Protein AF-A0A8J5KNL5-F1 (afdb_monomer)

Foldseek 3Di:
DDPPPPPPVVVVPDPVVVCVVVVVVVVVVVVVVVDDPDDDDDDDPPPDDPDPPDDDDPDDDPDDPVVVVVVVVCVVVVVDDDPQDPVNVVVVVVVVVVVVVVVVVCVVVVNPDDDDPDDPDDDDDDFDAPVVPDDDDPPDDDRDTPDDPCRVDVDPPPPDDPVRDDPVNVVVVVVVVVVVVVVVVVVVD

Radius of gyration: 32.49 Å; Cα contacts (8 Å, |Δi|>4): 45; chains: 1; bounding box: 64×85×73 Å

Organism: Zingiber officinale (NCBI:txid94328)

Secondary structure (DSSP, 8-state):
-------GGGGGG-HHHHHHHHHHHHHHHHHHTT-----PPPPP---SPP----PPP-SPPSS-HHHHHHHHHHHHTT-SPP---HHHHHHHHHHHHHHHHHHHHHHHTTT-SPPPP-----------BGGGGS---TT-----BSS-HHHH---------TTT--HHHHHHHHHHHHHHHHHHHHHT-

Structure (mmCIF, N/CA/C/O backbone):
data_AF-A0A8J5KNL5-F1
#
_entry.id   AF-A0A8J5KNL5-F1
#
loop_
_atom_site.group_PDB
_atom_site.id
_atom_site.type_symbol
_atom_site.label_atom_id
_atom_site.label_alt_id
_atom_site.label_comp_id
_atom_site.label_asym_id
_atom_site.label_entity_id
_atom_site.label_seq_id
_atom_site.pdbx_PDB_ins_code
_atom_site.Cartn_x
_atom_site.Cartn_y
_atom_site.Cartn_z
_atom_site.occupancy
_atom_site.B_iso_or_equiv
_atom_site.auth_seq_id
_atom_site.auth_comp_id
_atom_site.auth_asym_id
_atom_site.auth_atom_id
_atom_site.pdbx_PDB_model_num
ATOM 1 N N . MET A 1 1 ? 32.375 -50.393 40.643 1.00 39.22 1 MET A N 1
ATOM 2 C CA . MET A 1 1 ? 31.367 -49.397 40.216 1.00 39.22 1 MET A CA 1
ATOM 3 C C . MET A 1 1 ? 31.350 -48.283 41.248 1.00 39.22 1 MET A C 1
ATOM 5 O O . MET A 1 1 ? 30.610 -48.373 42.219 1.00 39.22 1 MET A O 1
ATOM 9 N N . ALA A 1 2 ? 32.231 -47.294 41.095 1.00 40.91 2 ALA A N 1
ATOM 10 C CA . ALA A 1 2 ? 32.168 -46.082 41.902 1.00 40.91 2 ALA A CA 1
ATOM 11 C C . ALA A 1 2 ? 30.964 -45.277 41.402 1.00 40.91 2 ALA A C 1
ATOM 13 O O . ALA A 1 2 ? 30.896 -44.920 40.229 1.00 40.91 2 ALA A O 1
ATOM 14 N N . LYS A 1 3 ? 29.951 -45.124 42.255 1.00 48.94 3 LYS A N 1
ATOM 15 C CA . LYS A 1 3 ? 28.846 -44.203 42.008 1.00 48.94 3 LYS A CA 1
ATOM 16 C C . LYS A 1 3 ? 29.321 -42.855 42.522 1.00 48.94 3 LYS A C 1
ATOM 18 O O . LYS A 1 3 ? 29.270 -42.622 43.727 1.00 48.94 3 LYS A O 1
ATOM 23 N N . ASP A 1 4 ? 29.815 -42.019 41.619 1.00 49.28 4 ASP A N 1
ATOM 24 C CA . ASP A 1 4 ? 30.118 -40.622 41.909 1.00 49.28 4 ASP A CA 1
ATOM 25 C C . ASP A 1 4 ? 28.796 -39.913 42.224 1.00 49.28 4 ASP A C 1
ATOM 27 O O . ASP A 1 4 ? 28.046 -39.485 41.347 1.00 49.28 4 ASP A O 1
ATOM 31 N N . GLY A 1 5 ? 28.455 -39.894 43.511 1.00 55.22 5 GLY A N 1
ATOM 32 C CA . GLY A 1 5 ? 27.330 -39.149 44.046 1.00 55.22 5 GLY A CA 1
ATOM 33 C C . GLY A 1 5 ? 27.654 -37.667 43.971 1.00 55.22 5 GLY A C 1
ATOM 34 O O . GLY A 1 5 ? 28.300 -37.125 44.864 1.00 55.22 5 GLY A O 1
ATOM 35 N N . PHE A 1 6 ? 27.224 -37.020 42.891 1.00 54.91 6 PHE A N 1
ATOM 36 C CA . PHE A 1 6 ? 27.253 -35.569 42.763 1.00 54.91 6 PHE A CA 1
ATOM 37 C C . PHE A 1 6 ? 26.404 -34.979 43.903 1.00 54.91 6 PHE A C 1
ATOM 39 O O . PHE A 1 6 ? 25.183 -35.138 43.932 1.00 54.91 6 PHE A O 1
ATOM 46 N N . ASN A 1 7 ? 27.060 -34.377 44.898 1.00 56.47 7 ASN A N 1
ATOM 47 C CA . ASN A 1 7 ? 26.415 -33.805 46.078 1.00 56.47 7 ASN A CA 1
ATOM 48 C C . ASN A 1 7 ? 25.597 -32.572 45.672 1.00 56.47 7 ASN A C 1
ATOM 50 O O . ASN A 1 7 ? 26.114 -31.460 45.599 1.00 56.47 7 ASN A O 1
ATOM 54 N N . VAL A 1 8 ? 24.300 -32.774 45.442 1.00 57.09 8 VAL A N 1
ATOM 55 C CA . VAL A 1 8 ? 23.327 -31.715 45.115 1.00 57.09 8 VAL A CA 1
ATOM 56 C C . VAL A 1 8 ? 23.274 -30.625 46.204 1.00 57.09 8 VAL A C 1
ATOM 58 O O . VAL A 1 8 ? 23.027 -29.467 45.899 1.00 57.09 8 VAL A O 1
ATOM 61 N N . TRP A 1 9 ? 23.617 -30.957 47.454 1.00 53.22 9 TRP A N 1
ATOM 62 C CA . TRP A 1 9 ? 23.645 -30.029 48.596 1.00 53.22 9 TRP A CA 1
ATOM 63 C C . TRP A 1 9 ? 24.778 -28.992 48.581 1.00 53.22 9 TRP A C 1
ATOM 65 O O . TRP A 1 9 ? 24.760 -28.076 49.400 1.00 53.22 9 TRP A O 1
ATOM 75 N N . LEU A 1 10 ? 25.770 -29.121 47.693 1.00 56.25 10 LEU A N 1
ATOM 76 C CA . LEU A 1 10 ? 26.872 -28.154 47.616 1.00 56.25 10 LEU A CA 1
ATOM 77 C C . LEU A 1 10 ? 26.529 -26.937 46.739 1.00 56.25 10 LEU A C 1
ATOM 79 O O . LEU A 1 10 ? 27.105 -25.874 46.933 1.00 56.25 10 LEU A O 1
ATOM 83 N N . ILE A 1 11 ? 25.559 -27.079 45.830 1.00 58.28 11 ILE A N 1
ATOM 84 C CA . ILE A 1 11 ? 25.169 -26.047 44.853 1.00 58.28 11 ILE A CA 1
ATOM 85 C C . ILE A 1 11 ? 24.379 -24.914 45.534 1.00 58.28 11 ILE A C 1
ATOM 87 O O . ILE A 1 11 ? 24.557 -23.738 45.223 1.00 58.28 11 ILE A O 1
ATOM 91 N N . ASP A 1 12 ? 23.551 -25.249 46.529 1.00 57.75 12 ASP A N 1
ATOM 92 C CA . ASP A 1 12 ? 22.696 -24.279 47.226 1.00 57.75 12 ASP A CA 1
ATOM 93 C C . ASP A 1 12 ? 23.452 -23.380 48.217 1.00 57.75 12 ASP A C 1
ATOM 95 O O . ASP A 1 12 ? 22.865 -22.440 48.737 1.00 57.75 12 ASP A O 1
ATOM 99 N N . SER A 1 13 ? 24.738 -23.634 48.492 1.00 64.81 13 SER A N 1
ATOM 100 C CA . SER A 1 13 ? 25.580 -22.792 49.365 1.00 64.81 13 SER A CA 1
ATOM 101 C C . SER A 1 13 ? 26.536 -21.880 48.590 1.00 64.81 13 SER A C 1
ATOM 103 O O . SER A 1 13 ? 27.270 -21.098 49.201 1.00 64.81 13 SER A O 1
ATOM 105 N N . ASP A 1 14 ? 26.514 -21.928 47.254 1.00 71.00 14 ASP A N 1
ATOM 106 C CA . ASP A 1 14 ? 27.399 -21.117 46.431 1.00 71.00 14 ASP A CA 1
ATOM 107 C C . ASP A 1 14 ? 27.032 -19.622 46.545 1.00 71.00 14 ASP A C 1
ATOM 109 O O . ASP A 1 14 ? 25.870 -19.227 46.356 1.00 71.00 14 ASP A O 1
ATOM 113 N N . PRO A 1 15 ? 28.006 -18.735 46.824 1.00 73.81 15 PRO A N 1
ATOM 114 C CA . PRO A 1 15 ? 27.756 -17.299 46.977 1.00 73.81 15 PRO A CA 1
ATOM 115 C C . PRO A 1 15 ? 27.252 -16.659 45.674 1.00 73.81 15 PRO A C 1
ATOM 117 O O . PRO A 1 15 ? 26.546 -15.648 45.703 1.00 73.81 15 PRO A O 1
ATOM 120 N N . VAL A 1 16 ? 27.568 -17.276 44.531 1.00 76.25 16 VAL A N 1
ATOM 121 C CA . VAL A 1 16 ? 27.089 -16.875 43.206 1.00 76.25 16 VAL A CA 1
ATOM 122 C C . VAL A 1 16 ? 25.571 -17.036 43.117 1.00 76.25 16 VAL A C 1
ATOM 124 O O . VAL A 1 16 ? 24.891 -16.077 42.755 1.00 76.25 16 VAL A O 1
ATOM 127 N N . PHE A 1 17 ? 25.014 -18.178 43.532 1.00 71.94 17 PHE A N 1
ATOM 128 C CA . PHE A 1 17 ? 23.576 -18.452 43.439 1.00 71.94 17 PHE A CA 1
ATOM 129 C C . PHE A 1 17 ? 22.736 -17.483 44.289 1.00 71.94 17 PHE A C 1
ATOM 131 O O . PHE A 1 17 ? 21.729 -16.949 43.829 1.00 71.94 17 PHE A O 1
ATOM 138 N N . HIS A 1 18 ? 23.219 -17.128 45.482 1.00 77.06 18 HIS A N 1
ATOM 139 C CA . HIS A 1 18 ? 22.581 -16.150 46.376 1.00 77.06 18 HIS A CA 1
ATOM 140 C C . HIS A 1 18 ? 22.628 -14.697 45.875 1.00 77.06 18 HIS A C 1
ATOM 142 O O . HIS A 1 18 ? 21.890 -13.836 46.369 1.00 77.06 18 HIS A O 1
ATOM 148 N N . SER A 1 19 ? 23.509 -14.394 44.918 1.00 79.75 19 SER A N 1
ATOM 149 C CA . SER A 1 19 ? 23.633 -13.064 44.311 1.00 79.75 19 SER A CA 1
ATOM 150 C C . SER A 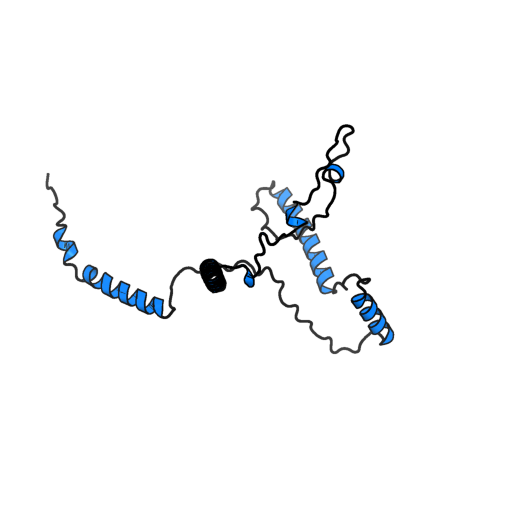1 19 ? 22.690 -12.859 43.120 1.00 79.75 19 SER A C 1
ATOM 152 O O . SER A 1 19 ? 22.278 -11.727 42.863 1.00 79.75 19 SER A O 1
ATOM 154 N N . ILE A 1 20 ? 22.254 -13.938 42.459 1.00 82.81 20 ILE A N 1
ATOM 155 C CA . ILE A 1 20 ? 21.348 -13.900 41.298 1.00 82.81 20 ILE A CA 1
ATOM 156 C C . ILE A 1 20 ? 20.023 -13.175 41.611 1.00 82.81 20 ILE A C 1
ATOM 158 O O . ILE A 1 20 ? 19.629 -12.303 40.831 1.00 82.81 20 ILE A O 1
ATOM 162 N N . PRO A 1 21 ? 19.341 -13.408 42.755 1.00 84.44 21 PRO A N 1
ATOM 163 C CA . PRO A 1 21 ? 18.125 -12.672 43.100 1.00 84.44 21 PRO A CA 1
ATOM 164 C C . PRO A 1 21 ? 18.378 -11.170 43.258 1.00 84.44 21 PRO A C 1
ATOM 166 O O . PRO A 1 21 ? 17.541 -10.363 42.867 1.00 84.44 21 PRO A O 1
ATOM 169 N N . LYS A 1 22 ? 19.545 -10.778 43.787 1.00 83.38 22 LYS A N 1
ATOM 170 C CA . LYS A 1 22 ? 19.923 -9.368 43.969 1.00 83.38 22 LYS A CA 1
ATOM 171 C C . LYS A 1 22 ? 20.202 -8.695 42.625 1.00 83.38 22 LYS A C 1
ATOM 173 O O . LYS A 1 22 ? 19.704 -7.600 42.388 1.00 83.38 22 LYS A O 1
ATOM 178 N N . LEU A 1 23 ? 20.924 -9.378 41.735 1.00 82.12 23 LEU A N 1
ATOM 179 C CA . LEU A 1 23 ? 21.210 -8.913 40.376 1.00 82.12 23 LEU A CA 1
ATOM 180 C C . LEU A 1 23 ? 19.940 -8.823 39.523 1.00 82.12 23 LEU A C 1
ATOM 182 O O . LEU A 1 23 ? 19.736 -7.819 38.854 1.00 82.12 23 LEU A O 1
ATOM 186 N N . SER A 1 24 ? 19.037 -9.805 39.606 1.00 80.50 24 SER A N 1
ATOM 187 C CA . SER A 1 24 ? 17.745 -9.748 38.905 1.00 80.50 24 SER A CA 1
ATOM 188 C C . SER A 1 24 ? 16.868 -8.596 39.403 1.00 80.50 24 SER A C 1
ATOM 190 O O . SER A 1 24 ? 16.246 -7.902 38.605 1.00 80.50 24 SER A O 1
ATOM 192 N N . LYS A 1 25 ? 16.863 -8.325 40.715 1.00 83.69 25 LYS A N 1
ATOM 193 C CA . LYS A 1 25 ? 16.137 -7.191 41.299 1.00 83.69 25 LYS A CA 1
ATOM 194 C C . LYS A 1 25 ? 16.719 -5.854 40.838 1.00 83.69 25 LYS A C 1
ATOM 196 O O . LYS A 1 25 ? 15.949 -4.962 40.501 1.00 83.69 25 LYS A O 1
ATOM 201 N N . ALA A 1 26 ? 18.050 -5.752 40.790 1.00 79.44 26 ALA A N 1
ATOM 202 C CA . ALA A 1 26 ? 18.766 -4.585 40.279 1.00 79.44 26 ALA A CA 1
ATOM 203 C C . ALA A 1 26 ? 18.503 -4.366 38.779 1.00 79.44 26 ALA A C 1
ATOM 205 O O . ALA A 1 26 ? 18.237 -3.246 38.352 1.00 79.44 26 ALA A O 1
ATOM 206 N N . HIS A 1 27 ? 18.492 -5.442 37.990 1.00 75.38 27 HIS A N 1
ATOM 207 C CA . HIS A 1 27 ? 18.127 -5.395 36.578 1.00 75.38 27 HIS A CA 1
ATOM 208 C C . HIS A 1 27 ? 16.687 -4.905 36.399 1.00 75.38 27 HIS A C 1
ATOM 210 O O . HIS A 1 27 ? 16.461 -3.960 35.662 1.00 75.38 27 HIS A O 1
ATOM 216 N N . ILE A 1 28 ? 15.715 -5.455 37.139 1.00 77.81 28 ILE A N 1
ATOM 217 C CA . ILE A 1 28 ? 14.310 -5.014 37.083 1.00 77.81 28 ILE A CA 1
ATOM 218 C C . ILE A 1 28 ? 14.156 -3.539 37.494 1.00 77.81 28 ILE A C 1
ATOM 220 O O . ILE A 1 28 ? 13.327 -2.839 36.913 1.00 77.81 28 ILE A O 1
ATOM 224 N N . SER A 1 29 ? 14.935 -3.039 38.462 1.00 75.69 29 SER A N 1
ATOM 225 C CA . SER A 1 29 ? 14.916 -1.609 38.804 1.00 75.69 29 SER A CA 1
ATOM 226 C C . SER A 1 29 ? 15.489 -0.731 37.691 1.00 75.69 29 SER A C 1
ATOM 228 O O . SER A 1 29 ? 14.852 0.254 37.335 1.00 75.69 29 SER A O 1
ATOM 230 N N . ILE A 1 30 ? 16.605 -1.122 37.071 1.00 71.12 30 ILE A N 1
ATOM 231 C CA . ILE A 1 30 ? 17.196 -0.401 35.929 1.00 71.12 30 ILE A CA 1
ATOM 232 C C . ILE A 1 30 ? 16.247 -0.438 34.719 1.00 71.12 30 ILE A C 1
ATOM 234 O O . ILE A 1 30 ? 16.019 0.568 34.051 1.00 71.12 30 ILE A O 1
ATOM 238 N N . SER A 1 31 ? 15.591 -1.575 34.491 1.00 64.12 31 SER A N 1
ATOM 239 C CA . SER A 1 31 ? 14.527 -1.717 33.500 1.00 64.12 31 SER A CA 1
ATOM 240 C C . SER A 1 31 ? 13.335 -0.798 33.802 1.00 64.12 31 SER A C 1
ATOM 242 O O . SER A 1 31 ? 12.780 -0.189 32.895 1.00 64.12 31 SER A O 1
ATOM 244 N N . SER A 1 32 ? 12.948 -0.615 35.071 1.00 69.62 32 SER A N 1
ATOM 245 C CA . SER A 1 32 ? 11.870 0.323 35.433 1.00 69.62 32 SER A CA 1
ATOM 246 C C . SER A 1 32 ? 12.207 1.791 35.136 1.00 69.62 32 SER A C 1
ATOM 248 O O . SER A 1 32 ? 11.296 2.598 34.952 1.00 69.62 32 SER A O 1
ATOM 250 N N . GLU A 1 33 ? 13.498 2.111 35.019 1.00 76.56 33 GLU A N 1
ATOM 251 C CA . GLU A 1 33 ? 14.025 3.417 34.608 1.00 76.56 33 GLU A CA 1
ATOM 252 C C . GLU A 1 33 ? 14.087 3.579 33.073 1.00 76.56 33 GLU A C 1
ATOM 254 O O . GLU A 1 33 ? 14.477 4.633 32.580 1.00 76.56 33 GLU A O 1
ATOM 259 N N . GLY A 1 34 ? 13.632 2.578 32.304 1.00 71.62 34 GLY A N 1
ATOM 260 C CA . GLY A 1 34 ? 13.522 2.632 30.841 1.00 71.62 34 GLY A CA 1
ATOM 261 C C . GLY A 1 34 ? 14.736 2.090 30.083 1.00 71.62 34 GLY A C 1
ATOM 262 O O . GLY A 1 34 ? 14.757 2.153 28.858 1.00 71.62 34 GLY A O 1
ATOM 263 N N . HIS A 1 35 ? 15.725 1.530 30.781 1.00 73.31 35 HIS A N 1
ATOM 264 C CA . HIS A 1 35 ? 16.901 0.906 30.176 1.00 73.31 35 HIS A CA 1
ATOM 265 C C . HIS A 1 35 ? 16.661 -0.597 29.976 1.00 73.31 35 HIS A C 1
ATOM 267 O O . HIS A 1 35 ? 17.095 -1.426 30.778 1.00 73.31 35 HIS A O 1
ATOM 273 N N . PHE A 1 36 ? 15.914 -0.941 28.926 1.00 72.62 36 PHE A N 1
ATOM 274 C CA . PHE A 1 36 ? 15.713 -2.324 28.491 1.00 72.62 36 PHE A CA 1
ATOM 275 C C . PHE A 1 36 ? 16.712 -2.669 27.385 1.00 72.62 36 PHE A C 1
ATOM 277 O O . PHE A 1 36 ? 16.845 -1.915 26.426 1.00 72.62 36 PHE A O 1
ATOM 284 N N . ASP A 1 37 ? 17.379 -3.816 27.509 1.00 78.75 37 ASP A N 1
ATOM 285 C CA . ASP A 1 37 ? 18.225 -4.410 26.459 1.00 78.75 37 ASP A CA 1
ATOM 286 C C . ASP A 1 37 ? 17.429 -5.468 25.665 1.00 78.75 37 ASP A C 1
ATOM 288 O O . ASP A 1 37 ? 17.919 -6.540 25.314 1.00 78.75 37 ASP A O 1
ATOM 292 N N . ASP A 1 38 ? 16.132 -5.204 25.467 1.00 80.75 38 ASP A N 1
ATOM 293 C CA . ASP A 1 38 ? 15.246 -6.064 24.688 1.00 80.75 38 ASP A CA 1
ATOM 294 C C . ASP A 1 38 ? 15.381 -5.719 23.201 1.00 80.75 38 ASP A C 1
ATOM 296 O O . ASP A 1 38 ? 15.422 -4.550 22.815 1.00 80.75 38 ASP A O 1
ATOM 300 N N . VAL A 1 39 ? 15.397 -6.738 22.337 1.00 80.31 39 VAL A N 1
ATOM 301 C CA . VAL A 1 39 ? 15.410 -6.525 20.884 1.00 80.31 39 VAL A CA 1
ATOM 302 C C . VAL A 1 39 ? 14.094 -5.871 20.463 1.00 80.31 39 VAL A C 1
ATOM 304 O O . VAL A 1 39 ? 13.039 -6.514 20.435 1.00 80.31 39 VAL A O 1
ATOM 307 N N . GLU A 1 40 ? 14.154 -4.586 20.118 1.00 77.94 40 GLU A N 1
ATOM 308 C CA . GLU A 1 40 ? 13.010 -3.857 19.584 1.00 77.94 40 GLU A CA 1
ATOM 309 C C . GLU A 1 40 ? 12.563 -4.457 18.247 1.00 77.94 40 GLU A C 1
ATOM 311 O O . GLU A 1 40 ? 13.363 -4.878 17.404 1.00 77.94 40 GLU A O 1
ATOM 316 N N . ARG A 1 41 ? 11.246 -4.494 18.028 1.00 79.81 41 ARG A N 1
ATOM 317 C CA . ARG A 1 41 ? 10.712 -4.901 16.728 1.00 79.81 41 ARG A CA 1
ATOM 318 C C . ARG A 1 41 ? 11.136 -3.866 15.700 1.00 79.81 41 ARG A C 1
ATOM 320 O O . ARG A 1 41 ? 10.835 -2.687 15.872 1.00 79.81 41 ARG A O 1
ATOM 327 N N . ALA A 1 42 ? 11.765 -4.326 14.619 1.00 77.88 42 ALA A N 1
ATOM 328 C CA . ALA A 1 42 ? 12.097 -3.459 13.502 1.00 77.88 42 ALA A CA 1
ATOM 329 C C . ALA A 1 42 ? 10.843 -2.667 13.088 1.00 77.88 42 ALA A C 1
ATOM 331 O O . ALA A 1 42 ? 9.773 -3.273 12.924 1.00 77.88 42 ALA A O 1
ATOM 332 N N . PRO A 1 43 ? 10.942 -1.332 12.963 1.00 69.50 43 PRO A N 1
ATOM 333 C CA . PRO A 1 43 ? 9.804 -0.522 12.582 1.00 69.50 43 PRO A CA 1
ATOM 334 C C . PRO A 1 43 ? 9.277 -1.022 11.241 1.00 69.50 43 PRO A C 1
ATOM 336 O O . PRO A 1 43 ? 10.040 -1.274 10.305 1.00 69.50 43 PRO A O 1
ATOM 339 N N . ILE A 1 44 ? 7.956 -1.173 11.155 1.00 68.38 44 ILE A N 1
ATOM 340 C CA . ILE A 1 44 ? 7.292 -1.399 9.874 1.00 68.38 44 ILE A CA 1
ATOM 341 C C . ILE A 1 44 ? 7.690 -0.216 8.992 1.00 68.38 44 ILE A C 1
ATOM 343 O O . ILE A 1 44 ? 7.591 0.932 9.440 1.00 68.38 44 ILE A O 1
ATOM 347 N N . LEU A 1 45 ? 8.200 -0.501 7.787 1.00 62.88 45 LEU A N 1
ATOM 348 C CA . LEU A 1 45 ? 8.646 0.527 6.848 1.00 62.88 45 LEU A CA 1
ATOM 349 C C . LEU A 1 45 ? 7.598 1.647 6.786 1.00 62.88 45 LEU A C 1
ATOM 351 O O . LEU A 1 45 ? 6.398 1.354 6.757 1.00 62.88 45 LEU A O 1
ATOM 355 N N . PRO A 1 46 ? 8.014 2.923 6.811 1.00 54.84 46 PRO A N 1
ATOM 356 C CA . PRO A 1 46 ? 7.062 4.017 6.828 1.00 54.84 46 PRO A CA 1
ATOM 357 C C . PRO A 1 46 ? 6.216 3.957 5.551 1.00 54.84 46 PRO A C 1
ATOM 359 O O . PRO A 1 46 ? 6.706 4.259 4.469 1.00 54.84 46 PRO A O 1
ATOM 362 N N . SER A 1 47 ? 4.929 3.606 5.673 1.00 57.38 47 SER A N 1
ATOM 363 C CA . SER A 1 47 ? 3.993 3.659 4.534 1.00 57.38 47 SER A CA 1
ATOM 364 C C . SER A 1 47 ? 3.683 5.096 4.102 1.00 57.38 47 SER A C 1
ATOM 366 O O . SER A 1 47 ? 3.061 5.338 3.070 1.00 57.38 47 SER A O 1
ATOM 368 N N . LYS A 1 48 ? 4.118 6.081 4.898 1.00 58.88 48 LYS A N 1
ATOM 369 C CA . LYS A 1 48 ? 3.985 7.493 4.563 1.00 58.88 48 LYS A CA 1
ATOM 370 C C . LYS A 1 48 ? 5.151 7.902 3.668 1.00 58.88 48 LYS A C 1
ATOM 372 O O . LYS A 1 48 ? 6.295 7.795 4.119 1.00 58.88 48 LYS A O 1
ATOM 377 N N . PRO A 1 49 ? 4.879 8.407 2.451 1.00 60.00 49 PRO A N 1
ATOM 378 C CA . PRO A 1 49 ? 5.933 8.942 1.609 1.00 60.00 49 PRO A CA 1
ATOM 379 C C . PRO A 1 49 ? 6.665 10.059 2.371 1.00 60.00 49 PRO A C 1
ATOM 381 O O . PRO A 1 49 ? 6.023 10.800 3.133 1.00 60.00 49 PRO A O 1
ATOM 384 N N . PRO A 1 50 ? 7.997 10.178 2.212 1.00 63.84 50 PRO A N 1
ATOM 385 C CA . PRO A 1 50 ? 8.754 11.291 2.766 1.00 63.84 50 PRO A CA 1
ATOM 386 C C . PRO A 1 50 ? 8.065 12.610 2.418 1.00 63.84 50 PRO A C 1
ATOM 388 O O . PRO A 1 50 ? 7.573 12.779 1.304 1.00 63.84 50 PRO A O 1
ATOM 391 N N . LYS A 1 51 ? 8.002 13.540 3.377 1.00 64.31 51 LYS A N 1
ATOM 392 C CA . LYS A 1 51 ? 7.475 14.880 3.104 1.00 64.31 51 LYS A CA 1
ATOM 393 C C . LYS A 1 51 ? 8.338 15.496 2.008 1.00 64.31 51 LYS A C 1
ATOM 395 O O . LYS A 1 51 ? 9.513 15.758 2.249 1.00 64.31 51 LYS A O 1
ATOM 400 N N . GLU A 1 52 ? 7.762 15.695 0.828 1.00 63.34 52 GLU A N 1
ATOM 401 C CA . GLU A 1 52 ? 8.445 16.350 -0.281 1.00 63.34 52 GLU A CA 1
ATOM 402 C C . GLU A 1 52 ? 8.759 17.788 0.134 1.00 63.34 52 GLU A C 1
ATOM 404 O O . GLU A 1 52 ? 7.875 18.638 0.263 1.00 63.34 52 GLU A O 1
ATOM 409 N N . THR A 1 53 ? 10.030 18.054 0.419 1.00 60.16 53 THR A N 1
ATOM 410 C CA . THR A 1 53 ? 10.526 19.411 0.603 1.00 60.16 53 THR A CA 1
ATOM 411 C C . THR A 1 53 ? 10.538 20.064 -0.767 1.00 60.16 53 THR A C 1
ATOM 413 O O . THR A 1 53 ? 11.383 19.758 -1.605 1.00 60.16 53 THR A O 1
ATOM 416 N N . LYS A 1 54 ? 9.555 20.927 -1.023 1.00 68.06 54 LYS A N 1
ATOM 417 C CA . LYS A 1 54 ? 9.501 21.700 -2.259 1.00 68.06 54 LYS A CA 1
ATOM 418 C C . LYS A 1 54 ? 10.580 22.776 -2.203 1.00 68.06 54 LYS A C 1
ATOM 420 O O . LYS A 1 54 ? 10.406 23.795 -1.539 1.00 68.06 54 LYS A O 1
ATOM 425 N N . GLU A 1 55 ? 11.696 22.523 -2.870 1.00 70.69 55 GLU A N 1
ATOM 426 C CA . GLU A 1 55 ? 12.721 23.534 -3.111 1.00 70.69 55 GLU A CA 1
ATOM 427 C C . GLU A 1 55 ? 12.116 24.632 -3.999 1.00 70.69 55 GLU A C 1
ATOM 429 O O . GLU A 1 55 ? 11.429 24.348 -4.985 1.00 70.69 55 GLU A O 1
ATOM 434 N N . MET A 1 56 ? 12.272 25.892 -3.587 1.00 71.31 56 MET A N 1
ATOM 435 C CA . MET A 1 56 ? 11.802 27.041 -4.357 1.00 71.31 56 MET A CA 1
ATOM 436 C C . MET A 1 56 ? 12.914 27.508 -5.290 1.00 71.31 56 MET A C 1
ATOM 438 O O . MET A 1 56 ? 14.018 27.795 -4.837 1.00 71.31 56 MET A O 1
ATOM 442 N N . ASP A 1 57 ? 12.611 27.612 -6.582 1.00 75.88 57 ASP A N 1
ATOM 443 C CA . ASP A 1 57 ? 13.531 28.190 -7.556 1.00 75.88 57 ASP A CA 1
ATOM 444 C C . ASP A 1 57 ? 13.590 29.718 -7.382 1.00 75.88 57 ASP A C 1
ATOM 446 O O . ASP A 1 57 ? 12.586 30.409 -7.549 1.00 75.88 57 ASP A O 1
ATOM 450 N N . GLU A 1 58 ? 14.777 30.267 -7.110 1.00 82.69 58 GLU A N 1
ATOM 451 C CA . GLU A 1 58 ? 15.015 31.721 -6.989 1.00 82.69 58 GLU A CA 1
ATOM 452 C C . GLU A 1 58 ? 15.136 32.437 -8.353 1.00 82.69 58 GLU A C 1
ATOM 454 O O . GLU A 1 58 ? 15.386 33.641 -8.441 1.00 82.69 58 GLU A O 1
ATOM 459 N N . ASN A 1 59 ? 14.955 31.701 -9.450 1.00 84.25 59 ASN A N 1
ATOM 460 C CA . ASN A 1 59 ? 15.000 32.247 -10.799 1.00 84.25 59 ASN A CA 1
ATOM 461 C C . ASN A 1 59 ? 13.702 32.988 -11.150 1.00 84.25 59 ASN A C 1
ATOM 463 O O . ASN A 1 59 ? 12.612 32.637 -10.703 1.00 84.25 59 ASN A O 1
ATOM 467 N N . LYS A 1 60 ? 13.804 34.001 -12.021 1.00 82.50 60 LYS A N 1
ATOM 468 C CA . LYS A 1 60 ? 12.628 34.723 -12.534 1.00 82.50 60 LYS A CA 1
ATOM 469 C C . LYS A 1 60 ? 11.643 33.737 -13.175 1.00 82.50 60 LYS A C 1
ATOM 471 O O . LYS A 1 60 ? 12.049 32.886 -13.969 1.00 82.50 60 LYS A O 1
ATOM 476 N N . SER A 1 61 ? 10.356 33.883 -12.851 1.00 81.31 61 SER A N 1
ATOM 477 C CA . SER A 1 61 ? 9.295 33.040 -13.413 1.00 81.31 61 SER A CA 1
ATOM 478 C C . SER A 1 61 ? 9.292 33.116 -14.940 1.00 81.31 61 SER A C 1
ATOM 480 O O . SER A 1 61 ? 9.333 34.203 -15.517 1.00 81.31 61 SER A O 1
ATOM 482 N N . LYS A 1 62 ? 9.213 31.951 -15.589 1.00 85.31 62 LYS A N 1
ATOM 483 C CA . LYS A 1 62 ? 9.040 31.834 -17.046 1.00 85.31 62 LYS A CA 1
ATOM 484 C C . LYS A 1 62 ? 7.576 32.000 -17.478 1.00 85.31 62 LYS A C 1
ATOM 486 O O . LYS A 1 62 ? 7.332 32.198 -18.662 1.00 85.31 62 LYS A O 1
ATOM 491 N N . LYS A 1 63 ? 6.634 31.907 -16.532 1.00 86.94 63 LYS A N 1
ATOM 492 C CA . LYS A 1 63 ? 5.183 31.975 -16.761 1.00 86.94 63 LYS A CA 1
ATOM 493 C C . LYS A 1 63 ? 4.620 33.337 -16.374 1.00 86.94 63 LYS A C 1
ATOM 495 O O . LYS A 1 63 ? 5.072 33.939 -15.393 1.00 86.94 63 LYS A O 1
ATOM 500 N N . GLY A 1 64 ? 3.627 33.800 -17.130 1.00 90.19 64 GLY A N 1
ATOM 501 C CA . GLY A 1 64 ? 2.902 35.044 -16.851 1.00 90.19 64 GLY A CA 1
ATOM 502 C C . GLY A 1 64 ? 1.855 34.886 -15.742 1.00 90.19 64 GLY A C 1
ATOM 503 O O . GLY A 1 64 ? 1.413 33.780 -15.450 1.00 90.19 64 GLY A O 1
ATOM 504 N N . LEU A 1 65 ? 1.407 35.998 -15.143 1.00 88.19 65 LEU A N 1
ATOM 505 C CA . LEU A 1 65 ? 0.382 35.968 -14.083 1.00 88.19 65 LEU A CA 1
ATOM 506 C C . LEU A 1 65 ? -0.932 35.327 -14.554 1.00 88.19 65 LEU A C 1
ATOM 508 O O . LEU A 1 65 ? -1.523 34.552 -13.813 1.00 88.19 65 LEU A O 1
ATOM 512 N N . ALA A 1 66 ? -1.369 35.624 -15.782 1.00 90.06 66 ALA A N 1
ATOM 513 C CA . ALA A 1 66 ? -2.596 35.059 -16.345 1.00 90.06 66 ALA A CA 1
ATOM 514 C C . ALA A 1 66 ? -2.541 33.521 -16.444 1.00 90.06 66 ALA A C 1
ATOM 516 O O . ALA A 1 66 ? -3.497 32.853 -16.068 1.00 90.06 66 ALA A O 1
ATOM 517 N N . GLU A 1 67 ? -1.398 32.975 -16.867 1.00 87.25 67 GLU A N 1
ATOM 518 C CA . GLU A 1 67 ? -1.159 31.530 -16.990 1.00 87.25 67 GLU A CA 1
ATOM 519 C C . GLU A 1 67 ? -1.158 30.839 -15.617 1.00 87.25 67 GLU A C 1
ATOM 521 O O . GLU A 1 67 ? -1.760 29.784 -15.452 1.00 87.25 67 GLU A O 1
ATOM 526 N N . ILE A 1 68 ? -0.564 31.469 -14.594 1.00 87.56 68 ILE A N 1
ATOM 527 C CA . ILE A 1 68 ? -0.590 30.952 -13.215 1.00 87.56 68 ILE A CA 1
ATOM 528 C C . ILE A 1 68 ? -2.031 30.880 -12.690 1.00 87.56 68 ILE A C 1
ATOM 530 O O . ILE A 1 68 ? -2.416 29.881 -12.085 1.00 87.56 68 ILE A O 1
ATOM 534 N N . TYR A 1 69 ? -2.846 31.910 -12.942 1.00 90.88 69 TYR A N 1
ATOM 535 C CA . TYR A 1 69 ? -4.250 31.903 -12.527 1.00 90.88 69 TYR A CA 1
ATOM 536 C C . TYR A 1 69 ? -5.070 30.821 -13.237 1.00 90.88 69 TYR A C 1
ATOM 538 O O . TYR A 1 69 ? -5.909 30.184 -12.596 1.00 90.88 69 TYR A O 1
ATOM 546 N N . GLU A 1 70 ? -4.827 30.594 -14.529 1.00 88.12 70 GLU A N 1
ATOM 547 C CA . GLU A 1 70 ? -5.470 29.519 -15.287 1.00 88.12 70 GLU A CA 1
ATOM 548 C C . GLU A 1 70 ? -5.092 28.141 -14.724 1.00 88.12 70 GLU A C 1
ATOM 550 O O . GLU A 1 70 ? -5.972 27.326 -14.436 1.00 88.12 70 GLU A O 1
ATOM 555 N N . GLU A 1 71 ? -3.801 27.906 -14.476 1.00 85.88 71 GLU A N 1
ATOM 556 C CA . GLU A 1 71 ? -3.295 26.652 -13.909 1.00 85.88 71 GLU A CA 1
ATOM 557 C C . GLU A 1 71 ? -3.843 26.383 -12.505 1.00 85.88 71 GLU A C 1
ATOM 559 O O . GLU A 1 71 ? -4.283 25.270 -12.210 1.00 85.88 71 GLU A O 1
ATOM 564 N N . GLU A 1 72 ? -3.868 27.392 -11.633 1.00 85.19 72 GLU A N 1
ATOM 565 C CA . GLU A 1 72 ? -4.454 27.262 -10.300 1.00 85.19 72 GLU A CA 1
ATOM 566 C C . GLU A 1 72 ? -5.956 26.980 -10.352 1.00 85.19 72 GLU A C 1
ATOM 568 O O . GLU A 1 72 ? -6.466 26.198 -9.545 1.00 85.19 72 GLU A O 1
ATOM 573 N N . TYR A 1 73 ? -6.683 27.616 -11.272 1.00 86.62 73 TYR A N 1
ATOM 574 C CA . TYR A 1 73 ? -8.111 27.373 -11.437 1.00 86.62 73 TYR A CA 1
ATOM 575 C C . TYR A 1 73 ? -8.376 25.952 -11.949 1.00 86.62 73 TYR A C 1
ATOM 577 O O . TYR A 1 73 ? -9.234 25.251 -11.409 1.00 86.62 73 TYR A O 1
ATOM 585 N N . ALA A 1 74 ? -7.594 25.482 -12.922 1.00 83.88 74 ALA A N 1
ATOM 586 C CA . ALA A 1 74 ? -7.666 24.116 -13.434 1.00 83.88 74 ALA A CA 1
ATOM 587 C C . ALA A 1 74 ? -7.320 23.060 -12.361 1.00 83.88 74 ALA A C 1
ATOM 589 O O . ALA A 1 74 ? -7.955 22.005 -12.295 1.00 83.88 74 ALA A O 1
ATOM 590 N N . GLN A 1 75 ? -6.363 23.355 -11.471 1.00 81.06 75 GLN A N 1
ATOM 591 C CA . GLN A 1 75 ? -6.035 22.505 -10.318 1.00 81.06 75 GLN A CA 1
ATOM 592 C C . GLN A 1 75 ? -7.163 22.480 -9.280 1.00 81.06 75 GLN A C 1
ATOM 594 O O . GLN A 1 75 ? -7.536 21.411 -8.800 1.00 81.06 75 GLN A O 1
ATOM 599 N N . LYS A 1 76 ? -7.743 23.642 -8.948 1.00 80.00 76 LYS A N 1
ATOM 600 C CA . LYS A 1 76 ? -8.848 23.759 -7.975 1.00 80.00 76 LYS A CA 1
ATOM 601 C C . LYS A 1 76 ? -10.128 23.079 -8.458 1.00 80.00 76 LYS A C 1
ATOM 603 O O . LYS A 1 76 ? -10.880 22.552 -7.645 1.00 80.00 76 LYS A O 1
ATOM 608 N N . THR A 1 77 ? -10.374 23.088 -9.765 1.00 79.56 77 THR A N 1
ATOM 609 C CA . THR A 1 77 ? -11.543 22.442 -10.379 1.00 79.56 77 THR A CA 1
ATOM 610 C C . THR A 1 77 ? -11.348 20.944 -10.620 1.00 79.56 77 THR A C 1
ATOM 612 O O . THR A 1 77 ? -12.308 20.262 -10.963 1.00 79.56 77 THR A O 1
ATOM 615 N N . GLY A 1 78 ? -10.139 20.408 -10.408 1.00 69.12 78 GLY A N 1
ATOM 616 C CA . GLY A 1 78 ? -9.842 18.983 -10.578 1.00 69.12 78 GLY A CA 1
ATOM 617 C C . GLY A 1 78 ? -9.829 18.508 -12.035 1.00 69.12 78 GLY A C 1
ATOM 618 O O . GLY A 1 78 ? -9.792 17.304 -12.270 1.00 69.12 78 GLY A O 1
ATOM 619 N N . LEU A 1 79 ? -9.860 19.425 -13.012 1.00 62.47 79 LEU A N 1
ATOM 620 C CA . LEU A 1 79 ? -9.756 19.088 -14.438 1.00 62.47 79 LEU A CA 1
ATOM 621 C C . LEU A 1 79 ? -8.306 18.844 -14.881 1.00 62.47 79 LEU A C 1
ATOM 623 O O . LEU A 1 79 ? -8.084 18.203 -15.908 1.00 62.47 79 LEU A O 1
ATOM 627 N N . ALA A 1 80 ? -7.318 19.345 -14.136 1.00 58.53 80 ALA A N 1
ATOM 628 C CA . ALA A 1 80 ? -5.915 19.156 -14.480 1.00 58.53 80 ALA A CA 1
ATOM 629 C C . ALA A 1 80 ? -5.361 17.841 -13.898 1.00 58.53 80 ALA A C 1
ATOM 631 O O . ALA A 1 80 ? -5.451 17.630 -12.683 1.00 58.53 80 ALA A O 1
ATOM 632 N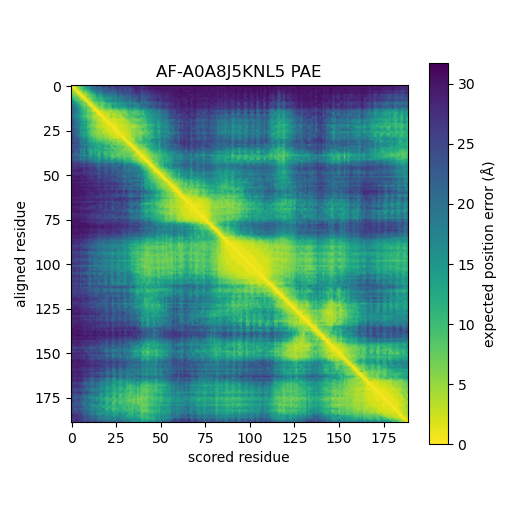 N . PRO A 1 81 ? -4.719 16.976 -14.711 1.00 58.81 81 PRO A N 1
ATOM 633 C CA . PRO A 1 81 ? -3.885 15.913 -14.169 1.00 58.81 81 PRO A CA 1
ATOM 634 C C . PRO A 1 81 ? -2.763 16.551 -13.343 1.00 58.81 81 PRO A C 1
ATOM 636 O O . PRO A 1 81 ? -2.185 17.559 -13.755 1.00 58.81 81 PRO A O 1
ATOM 639 N N . ALA A 1 82 ? -2.469 15.980 -12.171 1.00 60.78 82 ALA A N 1
ATOM 640 C CA . ALA A 1 82 ? -1.394 16.457 -11.308 1.00 60.78 82 ALA A CA 1
ATOM 641 C C . ALA A 1 82 ? -0.118 16.664 -12.139 1.00 60.78 82 ALA A C 1
ATOM 643 O O . ALA A 1 82 ? 0.321 15.751 -12.844 1.00 60.78 82 ALA A O 1
ATOM 644 N N . LEU A 1 83 ? 0.440 17.878 -12.102 1.00 61.44 83 LEU A N 1
ATOM 645 C CA . LEU A 1 83 ? 1.624 18.230 -12.876 1.00 61.44 83 LEU A CA 1
ATOM 646 C C . LEU A 1 83 ? 2.801 17.394 -12.361 1.00 61.44 83 LEU A C 1
ATOM 648 O O . LEU A 1 83 ? 3.433 17.752 -11.371 1.00 61.44 83 LEU A O 1
ATOM 652 N N . LEU A 1 84 ? 3.068 16.265 -13.021 1.00 61.84 84 LEU A N 1
ATOM 653 C CA . LEU A 1 84 ? 4.212 15.410 -12.724 1.00 61.84 84 LEU A CA 1
ATOM 654 C C . LEU A 1 84 ? 5.477 16.252 -12.851 1.00 61.84 84 LEU A C 1
ATOM 656 O O . LEU A 1 84 ? 5.771 16.788 -13.929 1.00 61.84 84 LEU A O 1
ATOM 660 N N . SER A 1 85 ? 6.217 16.377 -11.751 1.00 71.31 85 SER A N 1
ATOM 661 C CA . SER A 1 85 ? 7.476 17.105 -11.761 1.00 71.31 85 SER A CA 1
ATOM 662 C C . SER A 1 85 ? 8.451 16.418 -12.725 1.00 71.31 85 SER A C 1
ATOM 664 O O . SER A 1 85 ? 8.330 15.224 -13.022 1.00 71.31 85 SER A O 1
ATOM 666 N N . ALA A 1 86 ? 9.449 17.147 -13.230 1.00 74.88 86 ALA A N 1
ATOM 667 C CA . ALA A 1 86 ? 10.495 16.534 -14.054 1.00 74.88 86 ALA A CA 1
ATOM 668 C C . ALA A 1 86 ? 11.175 15.357 -13.323 1.00 74.88 86 ALA A C 1
ATOM 670 O O . ALA A 1 86 ? 11.519 14.357 -13.951 1.00 74.88 86 ALA A O 1
ATOM 671 N N . SER A 1 87 ? 11.281 15.439 -11.990 1.00 77.94 87 SER A N 1
ATOM 672 C CA . SER A 1 87 ? 11.805 14.356 -11.155 1.00 77.94 87 SER A CA 1
ATOM 673 C C . SER A 1 87 ? 10.936 13.096 -11.207 1.00 77.94 87 SER A C 1
ATOM 675 O O . SER A 1 87 ? 11.469 11.991 -11.257 1.00 77.94 87 SER A O 1
ATOM 677 N N . ASP A 1 88 ? 9.611 13.232 -11.276 1.00 82.75 88 ASP A N 1
ATOM 678 C CA . ASP A 1 88 ? 8.704 12.083 -11.294 1.00 82.75 88 ASP A CA 1
ATOM 679 C C . ASP A 1 88 ? 8.761 11.345 -12.625 1.00 82.75 88 ASP A C 1
ATOM 681 O O . ASP A 1 88 ? 8.747 10.117 -12.650 1.00 82.75 88 ASP A O 1
ATOM 685 N N . LYS A 1 89 ? 8.934 12.072 -13.734 1.00 86.62 89 LYS A N 1
ATOM 686 C CA . LYS A 1 89 ? 9.171 11.461 -15.050 1.00 86.62 89 LYS A CA 1
ATOM 687 C C . LYS A 1 89 ? 10.446 10.617 -15.045 1.00 86.62 89 LYS A C 1
ATOM 689 O O . LYS A 1 89 ? 10.412 9.466 -15.472 1.00 86.62 89 LYS A O 1
ATOM 694 N N . LEU A 1 90 ? 11.531 11.140 -14.467 1.00 89.00 90 LEU A N 1
ATOM 695 C CA . LEU A 1 90 ? 12.786 10.398 -14.311 1.00 89.00 90 LEU A CA 1
ATOM 696 C C . LEU A 1 90 ? 12.626 9.167 -13.407 1.00 89.00 90 LEU A C 1
ATOM 698 O O . LEU A 1 90 ? 13.143 8.100 -13.736 1.00 89.00 90 LEU A O 1
ATOM 702 N N . LYS A 1 91 ? 11.875 9.274 -12.298 1.00 88.62 91 LYS A N 1
ATOM 703 C CA . LYS A 1 91 ? 11.545 8.118 -11.442 1.00 88.62 91 LYS A CA 1
ATOM 704 C C . LYS A 1 91 ? 10.793 7.048 -12.240 1.00 88.62 91 LYS A C 1
ATOM 706 O O . LYS A 1 91 ? 11.145 5.871 -12.169 1.00 88.62 91 LYS A O 1
ATOM 711 N N . ILE A 1 92 ? 9.794 7.436 -13.035 1.00 89.94 92 ILE A N 1
ATOM 712 C CA . ILE A 1 92 ? 9.025 6.509 -13.877 1.00 89.94 92 ILE A CA 1
ATOM 713 C C . ILE A 1 92 ? 9.949 5.819 -14.888 1.00 89.94 92 ILE A C 1
ATOM 715 O O . ILE A 1 92 ? 9.965 4.591 -14.963 1.00 89.94 92 ILE A O 1
ATOM 719 N N . GLU A 1 93 ? 10.775 6.572 -15.612 1.00 92.38 93 GLU A N 1
ATOM 720 C CA . GLU A 1 93 ? 11.733 6.019 -16.576 1.00 92.38 93 GLU A CA 1
ATOM 721 C C . GLU A 1 93 ? 12.714 5.034 -15.929 1.00 92.38 93 GLU A C 1
ATOM 723 O O . GLU A 1 93 ? 12.883 3.913 -16.422 1.00 92.38 93 GLU A O 1
ATOM 728 N N . ALA A 1 9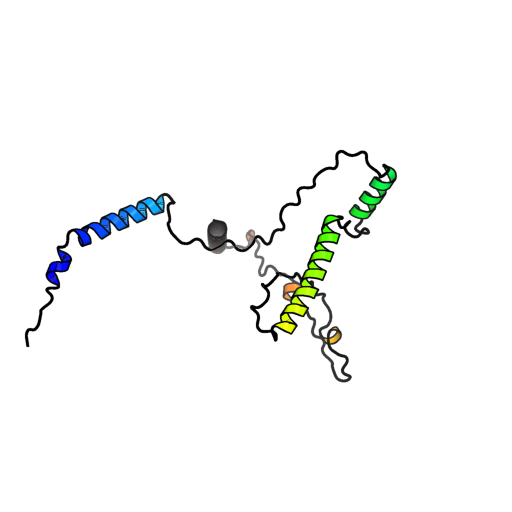4 ? 13.291 5.397 -14.781 1.00 94.00 94 ALA A N 1
ATOM 729 C CA . ALA A 1 94 ? 14.187 4.529 -14.025 1.00 94.00 94 ALA A CA 1
ATOM 730 C C . ALA A 1 94 ? 13.494 3.228 -13.586 1.00 94.00 94 ALA A C 1
ATOM 732 O O . ALA A 1 94 ? 14.047 2.141 -13.773 1.00 94.00 94 ALA A O 1
ATOM 733 N N . THR A 1 95 ? 12.258 3.302 -13.072 1.00 91.19 95 THR A N 1
ATOM 734 C CA . THR A 1 95 ? 11.499 2.100 -12.674 1.00 91.19 95 THR A CA 1
ATOM 735 C C . THR A 1 95 ? 11.177 1.196 -13.865 1.00 91.19 95 THR A C 1
ATOM 737 O O . THR A 1 95 ? 11.262 -0.027 -13.745 1.00 91.19 95 THR A O 1
ATOM 740 N N . MET A 1 96 ? 10.866 1.761 -15.037 1.00 93.62 96 MET A N 1
ATOM 741 C CA . MET A 1 96 ? 10.640 0.981 -16.256 1.00 93.62 96 MET A CA 1
ATOM 742 C C . MET A 1 96 ? 11.907 0.254 -16.711 1.00 93.62 96 MET A C 1
ATOM 744 O O . MET A 1 96 ? 11.851 -0.931 -17.048 1.00 93.62 96 MET A O 1
ATOM 748 N N . LEU A 1 97 ? 13.051 0.942 -16.728 1.00 96.06 97 LEU A N 1
ATOM 749 C CA . LEU A 1 97 ? 14.334 0.342 -17.101 1.00 96.06 97 LEU A CA 1
ATOM 750 C C . LEU A 1 97 ? 14.741 -0.758 -16.116 1.00 96.06 97 LEU A C 1
ATOM 752 O O . LEU A 1 97 ? 15.134 -1.845 -16.541 1.00 96.06 97 LEU A O 1
ATOM 756 N N . PHE A 1 98 ? 14.555 -0.524 -14.818 1.00 93.94 98 PHE A N 1
ATOM 757 C CA . PHE A 1 98 ? 14.811 -1.516 -13.779 1.00 93.94 98 PHE A CA 1
ATOM 758 C C . PHE A 1 98 ? 13.940 -2.773 -13.946 1.00 93.94 98 PHE A C 1
ATOM 760 O O . PHE A 1 98 ? 14.447 -3.896 -13.904 1.00 93.94 98 PHE A O 1
ATOM 767 N N . LYS A 1 99 ? 12.638 -2.611 -14.229 1.00 91.75 99 LYS A N 1
ATOM 768 C CA . LYS A 1 99 ? 11.731 -3.733 -14.541 1.00 91.75 99 LYS A CA 1
ATOM 769 C C . LYS A 1 99 ? 12.198 -4.519 -15.772 1.00 91.75 99 LYS A C 1
ATOM 771 O O . LYS A 1 99 ? 12.207 -5.744 -15.749 1.00 91.75 99 LYS A O 1
ATOM 776 N N . LYS A 1 100 ? 12.647 -3.838 -16.830 1.00 95.25 100 LYS A N 1
ATOM 777 C CA . LYS A 1 100 ? 13.178 -4.499 -18.037 1.00 95.25 100 LYS A CA 1
ATOM 778 C C . LYS A 1 100 ? 14.447 -5.305 -17.755 1.00 95.25 100 LYS A C 1
ATOM 780 O O . LYS A 1 100 ? 14.579 -6.415 -18.260 1.00 95.25 100 LYS A O 1
ATOM 785 N N . ILE A 1 101 ? 15.385 -4.750 -16.986 1.00 94.88 101 ILE A N 1
ATOM 786 C CA . ILE A 1 101 ? 16.650 -5.425 -16.662 1.00 94.88 101 ILE A CA 1
ATOM 787 C C . ILE A 1 101 ? 16.394 -6.616 -15.737 1.00 94.88 101 ILE A C 1
ATOM 789 O O . ILE A 1 101 ? 16.882 -7.703 -16.026 1.00 94.88 101 ILE A O 1
ATOM 793 N N . SER A 1 102 ? 15.582 -6.445 -14.690 1.00 90.81 102 SER A N 1
ATOM 794 C CA . SER A 1 102 ? 15.230 -7.544 -13.779 1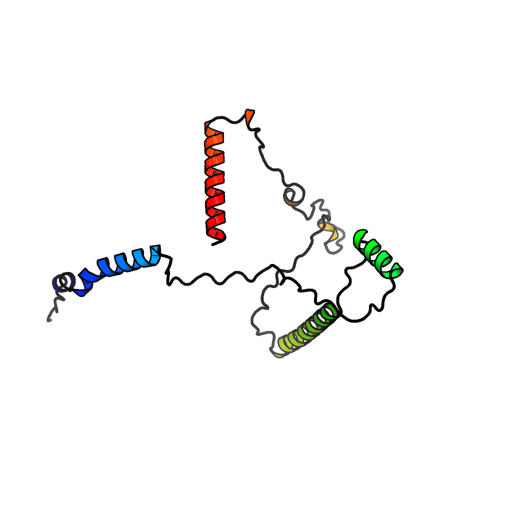.00 90.81 102 SER A CA 1
ATOM 795 C C . SER A 1 102 ? 14.568 -8.710 -14.510 1.00 90.81 102 SER A C 1
ATOM 797 O O . SER A 1 102 ? 15.011 -9.833 -14.340 1.00 90.81 102 SER A O 1
ATOM 799 N N . LEU A 1 103 ? 13.616 -8.463 -15.417 1.00 90.50 103 LEU A N 1
ATOM 800 C CA . LEU A 1 103 ? 13.009 -9.533 -16.222 1.00 90.50 103 LEU A CA 1
ATOM 801 C C . LEU A 1 103 ? 14.029 -10.299 -17.079 1.00 90.50 103 LEU A C 1
ATOM 803 O O . LEU A 1 103 ? 13.941 -11.518 -17.202 1.00 90.50 103 LEU A O 1
ATOM 807 N N . LYS A 1 104 ? 15.006 -9.600 -17.671 1.00 94.25 104 LYS A N 1
ATOM 808 C CA . LYS A 1 104 ? 16.075 -10.250 -18.445 1.00 94.25 104 LYS A CA 1
ATOM 809 C C . LYS A 1 104 ? 16.987 -11.090 -17.551 1.00 94.25 104 LYS A C 1
ATOM 811 O O . LYS A 1 104 ? 17.353 -12.193 -17.939 1.00 94.25 104 LYS A O 1
ATOM 816 N N . LEU A 1 105 ? 17.347 -10.578 -16.376 1.00 91.94 105 LEU A N 1
ATOM 817 C CA . LEU A 1 105 ? 18.170 -11.303 -15.407 1.00 91.94 105 LEU A CA 1
ATOM 818 C C . LEU A 1 105 ? 17.439 -12.533 -14.854 1.00 91.94 105 LEU A C 1
ATOM 820 O O . LEU A 1 105 ? 18.043 -13.599 -14.787 1.00 91.94 105 LEU A O 1
ATOM 824 N N . ASP A 1 106 ? 16.145 -12.403 -14.548 1.00 90.81 106 ASP A N 1
ATOM 825 C CA . ASP A 1 106 ? 15.280 -13.493 -14.079 1.00 90.81 106 ASP A CA 1
ATOM 826 C C . ASP A 1 106 ? 15.210 -14.626 -15.127 1.00 90.81 106 ASP A C 1
ATOM 828 O O . ASP A 1 106 ? 15.296 -15.806 -14.786 1.00 90.81 106 ASP A O 1
ATOM 832 N N . ALA A 1 107 ? 15.124 -14.284 -16.419 1.00 91.19 107 ALA A N 1
ATOM 833 C CA . ALA A 1 107 ? 15.134 -15.268 -17.503 1.00 91.19 107 ALA A CA 1
ATOM 834 C C . ALA A 1 107 ? 16.497 -15.969 -17.665 1.00 91.19 107 ALA A C 1
ATOM 836 O O . ALA A 1 107 ? 16.546 -17.173 -17.913 1.00 91.19 107 ALA A O 1
ATOM 837 N N . LEU A 1 108 ? 17.608 -15.240 -17.503 1.00 93.38 108 LEU A N 1
ATOM 838 C CA . LEU A 1 108 ? 18.962 -15.806 -17.583 1.00 93.38 108 LEU A CA 1
ATOM 839 C C . LEU A 1 108 ? 19.288 -16.727 -16.395 1.00 93.38 108 LEU A C 1
ATOM 841 O O . LEU A 1 108 ? 20.032 -17.694 -16.552 1.00 93.38 108 LEU A O 1
ATOM 845 N N . SER A 1 109 ? 18.718 -16.462 -15.216 1.00 91.75 109 SER A N 1
ATOM 846 C CA . SER A 1 109 ? 18.911 -17.269 -14.004 1.00 91.75 109 SER A CA 1
ATOM 847 C C . SER A 1 109 ? 17.977 -18.483 -13.908 1.00 91.75 109 SER A C 1
ATOM 849 O O . SER A 1 109 ? 17.902 -19.108 -12.850 1.00 91.75 109 SER A O 1
ATOM 851 N N . HIS A 1 110 ? 17.266 -18.835 -14.990 1.00 90.06 110 HIS A N 1
ATOM 852 C CA . HIS A 1 110 ? 16.244 -19.893 -15.001 1.00 90.06 110 HIS A CA 1
ATOM 853 C C . HIS A 1 110 ? 15.162 -19.686 -13.926 1.00 90.06 110 HIS A C 1
ATOM 855 O O . HIS A 1 110 ? 14.622 -20.645 -13.381 1.00 90.06 110 HIS A O 1
ATOM 861 N N . PHE A 1 111 ? 14.844 -18.427 -13.608 1.00 86.81 111 PHE A N 1
ATOM 862 C CA . PHE A 1 111 ? 13.868 -18.046 -12.587 1.00 86.81 111 PHE A CA 1
ATOM 863 C C . PHE A 1 111 ? 14.176 -18.571 -11.169 1.00 86.81 111 PHE A C 1
ATOM 865 O O . PHE A 1 111 ? 13.283 -18.645 -10.325 1.00 86.81 111 PHE A O 1
ATOM 872 N N . HIS A 1 112 ? 15.441 -18.864 -10.854 1.00 89.00 112 HIS A N 1
ATOM 873 C CA . HIS A 1 112 ? 15.883 -19.166 -9.491 1.00 89.00 112 HIS A CA 1
ATOM 874 C C . HIS A 1 112 ? 16.289 -17.883 -8.754 1.00 89.00 112 HIS A C 1
ATOM 876 O O . HIS A 1 112 ? 17.456 -17.496 -8.744 1.00 89.00 112 HIS A O 1
ATOM 882 N N . PHE A 1 113 ? 15.323 -17.201 -8.136 1.00 83.12 113 PHE A N 1
ATOM 883 C CA . PHE A 1 113 ? 15.558 -15.944 -7.418 1.00 83.12 113 PHE A CA 1
ATOM 884 C C . PHE A 1 113 ? 14.708 -15.838 -6.143 1.00 83.12 113 PHE A C 1
ATOM 886 O O . PHE A 1 113 ? 13.722 -16.552 -5.966 1.00 83.12 113 PHE A O 1
ATOM 893 N N . ALA A 1 114 ? 15.099 -14.935 -5.240 1.00 77.62 114 ALA A N 1
ATOM 894 C CA . ALA A 1 114 ? 14.304 -14.596 -4.063 1.00 77.62 114 ALA A CA 1
ATOM 895 C C . ALA A 1 114 ? 13.089 -13.748 -4.483 1.00 77.62 114 ALA A C 1
ATOM 897 O O . ALA A 1 114 ? 13.275 -12.776 -5.217 1.00 77.62 114 ALA A O 1
ATOM 898 N N . PRO A 1 115 ? 11.862 -14.068 -4.033 1.00 80.25 115 PRO A N 1
ATOM 899 C CA . PRO A 1 115 ? 10.661 -13.357 -4.458 1.00 80.25 115 PRO A CA 1
ATOM 900 C C . PRO A 1 115 ? 10.806 -11.848 -4.235 1.00 80.25 115 PRO A C 1
ATOM 902 O O . PRO A 1 115 ? 11.340 -11.405 -3.216 1.00 80.25 115 PRO A O 1
ATOM 905 N N . LYS A 1 116 ? 10.337 -11.057 -5.207 1.00 78.44 116 LYS A N 1
ATOM 906 C CA . LYS A 1 116 ? 10.369 -9.589 -5.137 1.00 78.44 116 LYS A CA 1
ATOM 907 C C . LYS A 1 116 ? 9.651 -9.143 -3.860 1.00 78.44 116 LYS A C 1
ATOM 909 O O . LYS A 1 116 ? 8.602 -9.690 -3.523 1.00 78.44 116 LYS A O 1
ATOM 914 N N . SER A 1 117 ? 10.225 -8.176 -3.144 1.00 73.00 117 SER A N 1
ATOM 915 C CA . SER A 1 117 ? 9.618 -7.656 -1.917 1.00 73.00 117 SER A CA 1
ATOM 916 C C . SER A 1 117 ? 8.222 -7.116 -2.217 1.00 73.00 117 SER A C 1
ATOM 918 O O . SER A 1 117 ? 8.038 -6.417 -3.214 1.00 73.00 117 SER A O 1
ATOM 920 N N . VAL A 1 118 ? 7.258 -7.433 -1.354 1.00 73.62 118 VAL A N 1
ATOM 921 C CA . VAL A 1 118 ? 5.872 -6.982 -1.501 1.00 73.62 118 VAL A CA 1
ATOM 922 C C . VAL A 1 118 ? 5.843 -5.459 -1.402 1.00 73.62 118 VAL A C 1
ATOM 924 O O . VAL A 1 118 ? 6.153 -4.897 -0.353 1.00 73.62 118 VAL A O 1
ATOM 927 N N . ILE A 1 119 ? 5.513 -4.801 -2.511 1.00 76.06 119 ILE A N 1
ATOM 928 C CA . ILE A 1 119 ? 5.175 -3.380 -2.534 1.00 76.06 119 ILE A CA 1
ATOM 929 C C . ILE A 1 119 ? 3.670 -3.309 -2.277 1.00 76.06 119 ILE A C 1
ATOM 931 O O . ILE A 1 119 ? 2.902 -4.056 -2.884 1.00 76.06 119 ILE A O 1
ATOM 935 N N . GLU A 1 120 ? 3.253 -2.471 -1.328 1.00 73.38 120 GLU A N 1
ATOM 936 C CA . GLU A 1 120 ? 1.836 -2.235 -1.051 1.00 73.38 120 GLU A CA 1
ATOM 937 C C . GLU A 1 120 ? 1.214 -1.459 -2.221 1.00 73.38 120 GLU A C 1
ATOM 939 O O . GLU A 1 120 ? 1.183 -0.228 -2.234 1.00 73.38 120 GLU A O 1
ATOM 944 N N . ASP A 1 121 ? 0.740 -2.186 -3.229 1.00 73.88 121 ASP A N 1
ATOM 945 C CA . ASP A 1 121 ? 0.041 -1.604 -4.369 1.00 73.88 121 ASP A CA 1
ATOM 946 C C . ASP A 1 121 ? -1.431 -1.349 -3.995 1.00 73.88 121 ASP A C 1
ATOM 948 O O . ASP A 1 121 ? -2.192 -2.269 -3.685 1.00 73.88 121 ASP A O 1
ATOM 952 N N . MET A 1 122 ? -1.858 -0.082 -4.020 1.00 72.75 122 MET A N 1
ATOM 953 C CA . MET A 1 122 ? -3.261 0.285 -3.804 1.00 72.75 122 MET A CA 1
ATOM 954 C C . MET A 1 122 ? -4.080 0.017 -5.074 1.00 72.75 122 MET A C 1
ATOM 956 O O . MET A 1 122 ? -4.067 0.818 -6.008 1.00 72.75 122 MET A O 1
ATOM 960 N N . SER A 1 123 ? -4.829 -1.086 -5.107 1.00 75.69 123 SER A N 1
ATOM 961 C CA . SER A 1 123 ? -5.824 -1.344 -6.156 1.00 75.69 123 SER A CA 1
ATOM 962 C C . SER A 1 123 ? -7.197 -0.799 -5.754 1.00 75.69 123 SER A C 1
ATOM 964 O O . SER A 1 123 ? -7.731 -1.183 -4.713 1.00 75.69 123 SER A O 1
ATOM 966 N N . ILE A 1 124 ? -7.799 0.050 -6.587 1.00 79.06 124 ILE A N 1
ATOM 967 C CA . ILE A 1 124 ? -9.173 0.531 -6.389 1.00 79.06 124 ILE A CA 1
ATOM 968 C C . ILE A 1 124 ? -10.122 -0.419 -7.126 1.00 79.06 124 ILE A C 1
ATOM 970 O O . ILE A 1 124 ? -10.118 -0.466 -8.355 1.00 79.06 124 ILE A O 1
ATOM 974 N N . GLN A 1 125 ? -10.930 -1.177 -6.383 1.00 78.56 125 GLN A N 1
ATOM 975 C CA . GLN A 1 125 ? -11.979 -2.025 -6.951 1.00 78.56 125 GLN A CA 1
ATOM 976 C C . GLN A 1 125 ? -13.269 -1.214 -7.107 1.00 78.56 125 GLN A C 1
ATOM 978 O O . GLN A 1 125 ? -13.741 -0.584 -6.161 1.00 78.56 125 GLN A O 1
ATOM 983 N N . VAL A 1 126 ? -13.828 -1.207 -8.315 1.00 80.75 126 VAL A N 1
ATOM 984 C CA . VAL A 1 126 ? -15.093 -0.524 -8.621 1.00 80.75 126 VAL A CA 1
ATOM 985 C C . VAL A 1 126 ? -16.256 -1.488 -8.378 1.00 80.75 126 VAL A C 1
ATOM 987 O O . VAL A 1 126 ? -16.115 -2.690 -8.594 1.00 80.75 126 VAL A O 1
ATOM 990 N N . ASN A 1 127 ? -17.413 -0.972 -7.948 1.00 82.12 127 ASN A N 1
ATOM 991 C CA . ASN A 1 127 ? -18.634 -1.770 -7.820 1.00 82.12 127 ASN A CA 1
ATOM 992 C C . ASN A 1 127 ? -19.164 -2.163 -9.206 1.00 82.12 127 ASN A C 1
ATOM 994 O O . ASN A 1 127 ? -19.992 -1.467 -9.791 1.00 82.12 127 ASN A O 1
ATOM 998 N N . VAL A 1 128 ? -18.638 -3.256 -9.739 1.00 81.81 128 VAL A N 1
ATOM 999 C CA . VAL A 1 128 ? -19.075 -3.863 -10.992 1.00 81.81 128 VAL A CA 1
ATOM 1000 C C . VAL A 1 128 ? -19.662 -5.237 -10.670 1.00 81.81 128 VAL A C 1
ATOM 1002 O O . VAL A 1 128 ? -19.288 -5.877 -9.680 1.00 81.81 128 VAL A O 1
ATOM 1005 N N . LEU A 1 129 ? -20.618 -5.681 -11.485 1.00 81.19 129 LEU A N 1
ATOM 1006 C CA . LEU A 1 129 ? -21.118 -7.050 -11.434 1.00 81.19 129 LEU A CA 1
ATOM 1007 C C . LEU A 1 129 ? -19.959 -8.027 -11.662 1.00 81.19 129 LEU A C 1
ATOM 1009 O O . LEU A 1 129 ? -19.141 -7.799 -12.555 1.00 81.19 129 LEU A O 1
ATOM 1013 N N . ALA A 1 130 ? -19.915 -9.121 -10.901 1.00 78.62 130 ALA A N 1
ATOM 1014 C CA . ALA A 1 130 ? -18.875 -10.145 -11.012 1.00 78.62 130 ALA A CA 1
ATOM 1015 C C . ALA A 1 130 ? -18.665 -10.612 -12.462 1.00 78.62 130 ALA A C 1
ATOM 1017 O O . ALA A 1 130 ? -17.536 -10.740 -12.926 1.00 78.62 130 ALA A O 1
ATOM 1018 N N . LEU A 1 131 ? -19.774 -10.776 -13.186 1.00 78.88 131 LEU A N 1
ATOM 1019 C CA . LEU A 1 131 ? -19.807 -11.265 -14.559 1.00 78.88 131 LEU A CA 1
ATOM 1020 C C . LEU A 1 131 ? -19.071 -10.353 -15.551 1.00 78.88 131 LEU A C 1
ATOM 1022 O O . LEU A 1 131 ? -18.480 -10.846 -16.501 1.00 78.88 131 LEU A O 1
ATOM 1026 N N . ALA A 1 132 ? -19.055 -9.033 -15.347 1.00 81.06 132 ALA A N 1
ATOM 1027 C CA . ALA A 1 132 ? -18.405 -8.127 -16.301 1.00 81.06 132 ALA A CA 1
ATOM 1028 C C . ALA A 1 132 ? -16.865 -8.198 -16.262 1.00 81.06 132 ALA A C 1
ATOM 1030 O O . ALA A 1 132 ? -16.214 -7.649 -17.148 1.00 81.06 132 ALA A O 1
ATOM 1031 N N . MET A 1 133 ? -16.288 -8.835 -15.238 1.00 81.62 133 MET A N 1
ATOM 1032 C CA . MET A 1 133 ? -14.851 -9.121 -15.141 1.00 81.62 133 MET A CA 1
ATOM 1033 C C . MET A 1 133 ? -14.493 -10.531 -15.639 1.00 81.62 133 MET A C 1
ATOM 1035 O O . MET A 1 133 ? -13.310 -10.854 -15.719 1.00 81.62 133 MET A O 1
ATOM 1039 N N . GLU A 1 134 ? -15.484 -11.369 -15.950 1.00 80.94 134 GLU A N 1
ATOM 1040 C CA . GLU A 1 134 ? -15.279 -12.726 -16.457 1.00 80.94 134 GLU A CA 1
ATOM 1041 C C . GLU A 1 134 ? -15.015 -12.725 -17.971 1.00 80.94 134 GLU A C 1
ATOM 1043 O O . GLU A 1 134 ? -15.394 -11.807 -18.704 1.00 80.94 134 GLU A O 1
ATOM 1048 N N . GLU A 1 135 ? -14.357 -13.778 -18.452 1.00 80.19 135 GLU A N 1
ATOM 1049 C CA . GLU A 1 135 ? -14.263 -14.056 -19.882 1.00 80.19 135 GLU A CA 1
ATOM 1050 C C . GLU A 1 135 ? -15.654 -14.364 -20.465 1.00 80.19 135 GLU A C 1
ATOM 1052 O O . GLU A 1 135 ? -16.512 -14.966 -19.819 1.00 80.19 135 GLU A O 1
ATOM 1057 N N . VAL A 1 136 ? -15.901 -13.943 -21.709 1.00 76.06 136 VAL A N 1
ATOM 1058 C CA . VAL A 1 136 ? -17.226 -14.056 -22.335 1.00 76.06 136 VAL A CA 1
ATOM 1059 C C . VAL A 1 136 ? -17.556 -15.523 -22.630 1.00 76.06 136 VAL A C 1
ATOM 1061 O O . VAL A 1 136 ? -17.125 -16.075 -23.642 1.00 76.06 136 VAL A O 1
ATOM 1064 N N . ALA A 1 137 ? -18.371 -16.139 -21.774 1.00 77.75 137 ALA A N 1
ATOM 1065 C CA . ALA A 1 137 ? -18.964 -17.455 -21.991 1.00 77.75 137 ALA A CA 1
ATOM 1066 C C . ALA A 1 137 ? -20.490 -17.337 -22.205 1.00 77.75 137 ALA A C 1
ATOM 1068 O O . ALA A 1 137 ? -21.164 -16.615 -21.471 1.00 77.75 137 ALA A O 1
ATOM 1069 N N . PRO A 1 138 ? -21.086 -18.066 -23.167 1.00 75.06 138 PRO A N 1
ATOM 1070 C CA . PRO A 1 138 ? -22.500 -17.905 -23.531 1.00 75.06 138 PRO A CA 1
ATOM 1071 C C . PRO A 1 138 ? -23.519 -18.429 -22.496 1.00 75.06 138 PRO A C 1
ATOM 1073 O O . PRO A 1 138 ? -24.717 -18.287 -22.718 1.00 75.06 138 PRO A O 1
ATOM 1076 N N . LEU A 1 139 ? -23.086 -19.053 -21.394 1.00 78.62 139 LEU A N 1
ATOM 1077 C CA . LEU A 1 139 ? -23.963 -19.719 -20.412 1.00 78.62 139 LEU A CA 1
ATOM 1078 C C . LEU A 1 139 ? -23.926 -19.102 -19.002 1.00 78.62 139 LEU A C 1
ATOM 1080 O O . LEU A 1 139 ? -24.563 -19.635 -18.094 1.00 78.62 139 LEU A O 1
ATOM 1084 N N . ALA A 1 140 ? -23.188 -18.013 -18.785 1.00 69.94 140 ALA A N 1
ATOM 1085 C CA . ALA A 1 140 ? -23.025 -17.441 -17.451 1.00 69.94 140 ALA A CA 1
ATOM 1086 C C . ALA A 1 140 ? -24.189 -16.498 -17.093 1.00 69.94 140 ALA A C 1
ATOM 1088 O O . ALA A 1 140 ? -24.451 -15.521 -17.790 1.00 69.94 140 ALA A O 1
ATOM 1089 N N . VAL A 1 141 ? -24.876 -16.778 -15.981 1.00 68.44 141 VAL A N 1
ATOM 1090 C CA . VAL A 1 141 ? -25.849 -15.873 -15.347 1.00 68.44 141 VAL A CA 1
ATOM 1091 C C . VAL A 1 141 ? -25.500 -15.800 -13.863 1.00 68.44 141 VAL A C 1
ATOM 1093 O O . VAL A 1 141 ? -25.607 -16.797 -13.151 1.00 68.44 141 VAL A O 1
ATOM 1096 N N . SER A 1 142 ? -25.044 -14.638 -13.395 1.00 70.25 142 SER A N 1
ATOM 1097 C CA . SER A 1 142 ? -24.766 -14.383 -11.979 1.00 70.25 142 SER A CA 1
ATOM 1098 C C . SER A 1 142 ? -25.013 -12.912 -11.646 1.00 70.25 142 SER A C 1
ATOM 1100 O O . SER A 1 142 ? -24.396 -12.030 -12.242 1.00 70.25 142 SER A O 1
ATOM 1102 N N . ASP A 1 143 ? -25.883 -12.663 -10.663 1.00 74.06 143 ASP A N 1
ATOM 1103 C CA . ASP A 1 143 ? -26.274 -11.321 -10.199 1.00 74.06 143 ASP A CA 1
ATOM 1104 C C . ASP A 1 143 ? -25.398 -10.806 -9.034 1.00 74.06 143 ASP A C 1
ATOM 1106 O O . ASP A 1 143 ? -25.702 -9.795 -8.398 1.00 74.06 143 ASP A O 1
ATOM 1110 N N . ALA A 1 144 ? -24.311 -11.510 -8.704 1.00 81.19 144 ALA A N 1
ATOM 1111 C CA . ALA A 1 144 ? -23.443 -11.146 -7.588 1.00 81.19 144 ALA A CA 1
ATOM 1112 C C . ALA A 1 144 ? -22.584 -9.904 -7.905 1.00 81.19 144 ALA A C 1
ATOM 1114 O O . ALA A 1 144 ? -21.935 -9.822 -8.950 1.00 81.19 144 ALA A O 1
ATOM 1115 N N . ALA A 1 145 ? -22.538 -8.947 -6.975 1.00 81.94 145 ALA A N 1
ATOM 1116 C CA . ALA A 1 145 ? -21.644 -7.788 -7.034 1.00 81.94 145 ALA A CA 1
ATOM 1117 C C . ALA A 1 145 ? -20.248 -8.124 -6.476 1.00 81.94 145 ALA A C 1
ATOM 1119 O O . ALA A 1 145 ? -20.119 -8.983 -5.604 1.00 81.94 145 ALA A O 1
ATOM 1120 N N . MET A 1 146 ? -19.209 -7.427 -6.952 1.00 81.81 146 MET A N 1
ATOM 1121 C CA . MET A 1 146 ? -17.829 -7.633 -6.484 1.00 81.81 146 MET A CA 1
ATOM 1122 C C . MET A 1 146 ? -17.573 -7.119 -5.063 1.00 81.81 146 MET A C 1
ATOM 1124 O O . MET A 1 146 ? -16.809 -7.736 -4.324 1.00 81.81 146 MET A O 1
ATOM 1128 N N . LEU A 1 147 ? -18.201 -6.007 -4.668 1.00 84.25 147 LEU A N 1
ATOM 1129 C CA . LEU A 1 147 ? -17.991 -5.420 -3.343 1.00 84.25 147 LEU A CA 1
ATOM 1130 C C . LEU A 1 147 ? -18.832 -6.114 -2.276 1.00 84.25 147 LEU A C 1
ATOM 1132 O O . LEU A 1 147 ? -20.022 -6.388 -2.461 1.00 84.25 147 LEU A O 1
ATOM 1136 N N . ALA A 1 148 ? -18.233 -6.316 -1.105 1.00 85.00 148 ALA A N 1
ATOM 1137 C CA . ALA A 1 148 ? -18.958 -6.852 0.034 1.00 85.00 148 ALA A CA 1
ATOM 1138 C C . ALA A 1 148 ? -19.995 -5.828 0.544 1.00 85.00 148 ALA A C 1
ATOM 1140 O O . ALA A 1 148 ? -19.719 -4.625 0.577 1.00 85.00 148 ALA A O 1
ATOM 1141 N N . PRO A 1 149 ? -21.154 -6.262 1.081 1.00 84.75 149 PRO A N 1
ATOM 1142 C CA . PRO A 1 149 ? -22.152 -5.340 1.634 1.00 84.75 149 PRO A CA 1
ATOM 1143 C C . PRO A 1 149 ? -21.599 -4.386 2.704 1.00 84.75 149 PRO A C 1
ATOM 1145 O O . PRO A 1 149 ? -22.068 -3.260 2.839 1.00 84.75 149 PRO A O 1
ATOM 1148 N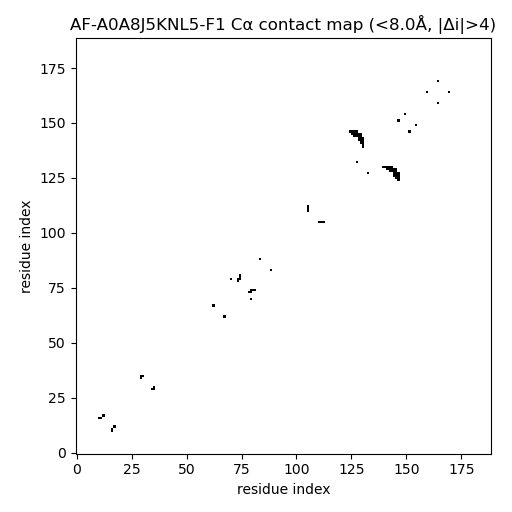 N . LYS A 1 150 ? -20.571 -4.817 3.448 1.00 83.69 150 LYS A N 1
ATOM 1149 C CA . LYS A 1 150 ? -19.884 -4.001 4.458 1.00 83.69 150 LYS A CA 1
ATOM 1150 C C . LYS A 1 150 ? -19.015 -2.893 3.852 1.00 83.69 150 LYS A C 1
ATOM 1152 O O . LYS A 1 150 ? -18.853 -1.861 4.489 1.00 83.69 150 LYS A O 1
ATOM 1157 N N . GLU A 1 151 ? -18.469 -3.099 2.656 1.00 84.31 151 GLU A N 1
ATOM 1158 C CA . GLU A 1 151 ? -17.683 -2.091 1.932 1.00 84.31 151 GLU A CA 1
ATOM 1159 C C . GLU A 1 151 ? -18.598 -0.997 1.375 1.00 84.31 151 GLU A C 1
ATOM 1161 O O . GLU A 1 151 ? -18.262 0.183 1.448 1.00 84.31 151 GLU A O 1
ATOM 1166 N N . ILE A 1 152 ? -19.798 -1.384 0.925 1.00 83.19 152 ILE A N 1
ATOM 1167 C CA . ILE A 1 152 ? -20.852 -0.464 0.473 1.00 83.19 152 ILE A CA 1
ATOM 1168 C C . ILE A 1 152 ? -21.466 0.285 1.666 1.00 83.19 152 ILE A C 1
ATOM 1170 O O . ILE A 1 152 ? -21.703 1.491 1.597 1.00 83.19 152 ILE A O 1
ATOM 1174 N N . PHE A 1 153 ? -21.712 -0.412 2.780 1.00 82.81 153 PHE A N 1
ATOM 1175 C CA . PHE A 1 153 ? -22.368 0.156 3.952 1.00 82.81 153 PHE A CA 1
ATOM 1176 C C . PHE A 1 153 ? -21.664 -0.197 5.266 1.00 82.81 153 PHE A C 1
ATOM 1178 O O . PHE A 1 153 ? -21.712 -1.319 5.774 1.00 82.81 153 PHE A O 1
ATOM 1185 N N . HIS A 1 154 ? -21.105 0.833 5.897 1.00 81.19 154 HIS A N 1
ATOM 1186 C CA . HIS A 1 154 ? -20.518 0.747 7.228 1.00 81.19 154 HIS A CA 1
ATOM 1187 C C . HIS A 1 154 ? -21.531 1.173 8.297 1.00 81.19 154 HIS A C 1
ATOM 1189 O O . HIS A 1 154 ? -21.445 2.260 8.875 1.00 81.19 154 HIS A O 1
ATOM 1195 N N . GLY A 1 155 ? -22.492 0.299 8.593 1.00 79.00 155 GLY A N 1
ATOM 1196 C CA . GLY A 1 155 ? -23.404 0.493 9.717 1.00 79.00 155 GLY A CA 1
ATOM 1197 C C . GLY A 1 155 ? -22.652 0.449 11.049 1.00 79.00 155 GLY A C 1
ATOM 1198 O O . GLY A 1 155 ? -22.123 -0.590 11.450 1.00 79.00 155 GLY A O 1
ATOM 1199 N N . LYS A 1 156 ? -22.617 1.564 11.786 1.00 70.25 156 LYS A N 1
ATOM 1200 C CA . LYS A 1 156 ? -22.347 1.508 13.231 1.00 70.25 156 LYS A CA 1
ATOM 1201 C C . LYS A 1 156 ? -23.569 0.809 13.818 1.00 70.25 156 LYS A C 1
ATOM 1203 O O . LYS A 1 156 ? -24.628 1.387 13.674 1.00 70.25 156 LYS A O 1
ATOM 1208 N N . GLY A 1 157 ? -23.420 -0.404 14.368 1.00 74.31 157 GLY A N 1
ATOM 1209 C CA . GLY A 1 157 ? -24.516 -1.324 14.744 1.00 74.31 157 GLY A CA 1
ATOM 1210 C C . GLY A 1 157 ? -25.640 -0.735 15.617 1.00 74.31 157 GLY A C 1
ATOM 1211 O O . GLY A 1 157 ? -26.276 0.244 15.265 1.00 74.31 157 GLY A O 1
ATOM 1212 N N . ASN A 1 158 ? -25.947 -1.325 16.773 1.00 71.25 158 ASN A N 1
ATOM 1213 C CA . ASN A 1 158 ? -27.002 -0.764 17.629 1.00 71.25 158 ASN A CA 1
ATOM 1214 C C . ASN A 1 158 ? -26.508 0.541 18.282 1.00 71.25 158 ASN A C 1
ATOM 1216 O O . ASN A 1 158 ? -25.873 0.514 19.341 1.00 71.25 158 ASN A O 1
ATOM 1220 N N . ILE A 1 159 ? -26.756 1.683 17.633 1.00 68.94 159 ILE A N 1
ATOM 1221 C CA . ILE A 1 159 ? -26.537 3.017 18.199 1.00 68.94 159 ILE A CA 1
ATOM 1222 C C . ILE A 1 159 ? -27.643 3.242 19.233 1.00 68.94 159 ILE A C 1
ATOM 1224 O O . ILE A 1 159 ? -28.738 3.667 18.895 1.00 68.94 159 ILE A O 1
ATOM 1228 N N . LYS A 1 160 ? -27.360 2.918 20.496 1.00 76.25 160 LYS A N 1
ATOM 1229 C CA . LYS A 1 160 ? -28.194 3.357 21.619 1.00 76.25 160 LYS A CA 1
ATOM 1230 C C . LYS A 1 160 ? -27.830 4.790 21.979 1.00 76.25 160 LYS A C 1
ATOM 1232 O O . LYS A 1 160 ? -26.641 5.100 22.130 1.00 76.25 160 LYS A O 1
ATOM 1237 N N . GLU A 1 161 ? -28.835 5.638 22.143 1.00 73.69 161 GLU A N 1
ATOM 1238 C CA . GLU A 1 161 ? -28.636 7.007 22.606 1.00 73.69 161 GLU A CA 1
ATOM 1239 C C . GLU A 1 161 ? -28.233 7.033 24.093 1.00 73.69 161 GLU A C 1
ATOM 1241 O O . GLU A 1 161 ? -28.488 6.098 24.858 1.00 73.69 161 GLU A O 1
ATOM 1246 N N . GLU A 1 162 ? -27.553 8.094 24.538 1.00 70.38 162 GLU A N 1
ATOM 1247 C CA . GLU A 1 162 ? -27.067 8.176 25.923 1.00 70.38 162 GLU A CA 1
ATOM 1248 C C . GLU A 1 162 ? -28.202 8.229 26.953 1.00 70.38 162 GLU A C 1
ATOM 1250 O O . GLU A 1 162 ? -28.013 7.776 28.088 1.00 70.38 162 GLU A O 1
ATOM 1255 N N . ALA A 1 163 ? -29.375 8.731 26.555 1.00 75.38 163 ALA A N 1
ATOM 1256 C CA . ALA A 1 163 ? -30.578 8.809 27.378 1.00 75.38 163 ALA A CA 1
ATOM 1257 C C . ALA A 1 163 ? -31.160 7.423 27.710 1.00 75.38 163 ALA A C 1
ATOM 1259 O O . ALA A 1 163 ? -31.580 7.193 28.841 1.00 75.38 163 ALA A O 1
ATOM 1260 N N . GLU A 1 164 ? -31.088 6.481 26.771 1.00 77.12 164 GLU A N 1
ATOM 1261 C CA . GLU A 1 164 ? -31.637 5.120 26.893 1.00 77.12 164 GLU A CA 1
ATOM 1262 C C . GLU A 1 164 ? -30.671 4.142 27.588 1.00 77.12 164 GLU A C 1
ATOM 1264 O O . GLU A 1 164 ? -31.001 2.993 27.887 1.00 77.12 164 GLU A O 1
ATOM 1269 N N . LEU A 1 165 ? -29.439 4.588 27.849 1.00 78.25 165 LEU A N 1
ATOM 1270 C CA . LEU A 1 165 ? -28.367 3.778 28.413 1.00 78.25 165 LEU A CA 1
A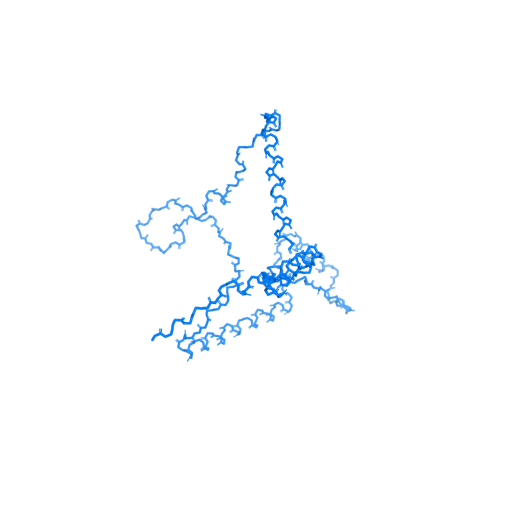TOM 1271 C C . LEU A 1 165 ? -28.479 3.652 29.938 1.00 78.25 165 LEU A C 1
ATOM 1273 O O . LEU A 1 165 ? -28.386 4.640 30.674 1.00 78.25 165 LEU A O 1
ATOM 1277 N N . THR A 1 166 ? -28.550 2.413 30.429 1.00 84.31 166 THR A N 1
ATOM 1278 C CA . THR A 1 166 ? -28.503 2.118 31.867 1.00 84.31 166 THR A CA 1
ATOM 1279 C C . THR A 1 166 ? -27.154 2.520 32.480 1.00 84.31 166 THR A C 1
ATOM 1281 O O . THR A 1 166 ? -26.116 2.578 31.810 1.00 84.31 166 THR A O 1
ATOM 1284 N N . LYS A 1 167 ? -27.133 2.791 33.795 1.00 83.00 167 LYS A N 1
ATOM 1285 C CA . LYS A 1 167 ? -25.907 3.191 34.519 1.00 83.00 167 LYS A CA 1
ATOM 1286 C C . LYS A 1 167 ? -24.769 2.171 34.351 1.00 83.00 167 LYS A C 1
ATOM 1288 O O . LYS A 1 167 ? -23.608 2.560 34.198 1.00 83.00 167 LYS A O 1
ATOM 1293 N N . GLU A 1 168 ? -25.094 0.881 34.339 1.00 85.25 168 GLU A N 1
ATOM 1294 C CA . GLU A 1 168 ? -24.130 -0.211 34.162 1.00 85.25 168 GLU A CA 1
ATOM 1295 C C . GLU A 1 168 ? -23.527 -0.229 32.757 1.00 85.25 168 GLU A C 1
ATOM 1297 O O . GLU A 1 168 ? -22.307 -0.334 32.593 1.00 85.25 168 GLU A O 1
ATOM 1302 N N . GLU A 1 169 ? -24.357 -0.041 31.733 1.00 84.25 169 GLU A N 1
ATOM 1303 C CA . GLU A 1 169 ? -23.914 -0.036 30.345 1.00 84.25 169 GLU A CA 1
ATOM 1304 C C . GLU A 1 169 ? -23.053 1.210 30.042 1.00 84.25 169 GLU A C 1
ATOM 1306 O O . GLU A 1 169 ? -22.020 1.098 29.371 1.00 84.25 169 GLU A O 1
ATOM 1311 N N . ARG A 1 170 ? -23.343 2.368 30.665 1.00 84.31 170 ARG A N 1
ATOM 1312 C CA . ARG A 1 170 ? -22.451 3.551 30.643 1.00 84.31 170 ARG A CA 1
ATOM 1313 C C . ARG A 1 170 ? -21.084 3.260 31.271 1.00 84.31 170 ARG A C 1
ATOM 1315 O O . ARG A 1 170 ? -20.052 3.622 30.696 1.00 84.31 170 ARG A O 1
ATOM 1322 N N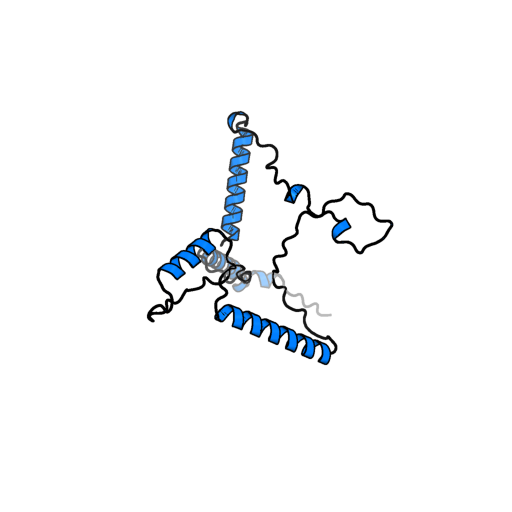 . LYS A 1 171 ? -21.043 2.584 32.428 1.00 88.62 171 LYS A N 1
ATOM 1323 C CA . LYS A 1 171 ? -19.785 2.193 33.097 1.00 88.62 171 LYS A CA 1
ATOM 1324 C C . LYS A 1 171 ? -18.973 1.231 32.223 1.00 88.62 171 LYS A C 1
ATOM 1326 O O . LYS A 1 171 ? -17.767 1.429 32.056 1.00 88.62 171 LYS A O 1
ATOM 1331 N N . ARG A 1 172 ? -19.632 0.247 31.601 1.00 87.38 172 ARG A N 1
ATOM 1332 C CA . ARG A 1 172 ? -19.013 -0.698 30.658 1.00 87.38 172 ARG A CA 1
ATOM 1333 C C . ARG A 1 172 ? -18.444 0.011 29.428 1.00 87.38 172 ARG A C 1
ATOM 1335 O O . ARG A 1 172 ? -17.308 -0.262 29.043 1.00 87.38 172 ARG A O 1
ATOM 1342 N N . ARG A 1 173 ? -19.179 0.962 28.838 1.00 86.56 173 ARG A N 1
ATOM 1343 C CA . ARG A 1 173 ? -18.725 1.751 27.676 1.00 86.56 173 ARG A CA 1
ATOM 1344 C C . ARG A 1 173 ? -17.471 2.564 28.001 1.00 86.56 173 ARG A C 1
ATOM 1346 O O . ARG A 1 173 ? -16.496 2.488 27.254 1.00 86.56 173 ARG A O 1
ATOM 1353 N N . ARG A 1 174 ? -17.446 3.253 29.150 1.00 87.94 174 ARG A N 1
ATOM 1354 C CA . ARG A 1 174 ? -16.265 3.999 29.632 1.00 87.94 174 ARG A CA 1
ATOM 1355 C C . ARG A 1 174 ? -15.065 3.082 29.879 1.00 87.94 174 ARG A C 1
ATOM 1357 O O . ARG A 1 174 ? -13.951 3.403 29.471 1.00 87.94 174 ARG A O 1
ATOM 1364 N N . ALA A 1 175 ? -15.282 1.921 30.499 1.00 91.06 175 ALA A N 1
ATOM 1365 C CA . ALA A 1 175 ? -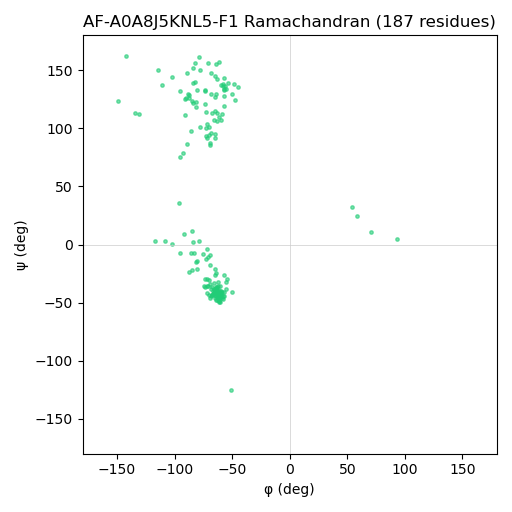14.221 0.940 30.725 1.00 91.06 175 ALA A CA 1
ATOM 1366 C C . ALA A 1 175 ? -13.641 0.404 29.404 1.00 91.06 175 ALA A C 1
ATOM 1368 O O . ALA A 1 175 ? -12.421 0.332 29.254 1.00 91.06 175 ALA A O 1
ATOM 1369 N N . ASN A 1 176 ? -14.493 0.094 28.422 1.00 90.00 176 ASN A N 1
ATOM 1370 C CA . ASN A 1 176 ? -14.069 -0.367 27.099 1.00 90.00 176 ASN A CA 1
ATOM 1371 C C . ASN A 1 176 ? -13.304 0.711 26.323 1.00 90.00 176 ASN A C 1
ATOM 1373 O O . ASN A 1 176 ? -12.276 0.410 25.718 1.00 90.00 176 ASN A O 1
ATOM 1377 N N . GLN A 1 177 ? -13.753 1.967 26.380 1.00 89.38 177 GLN A N 1
ATOM 1378 C CA . GLN A 1 177 ? -13.015 3.094 25.809 1.00 89.38 177 GLN A CA 1
ATOM 1379 C C . GLN A 1 177 ? -11.642 3.238 26.476 1.00 89.38 177 GLN A C 1
ATOM 1381 O O . GLN A 1 177 ? -10.632 3.243 25.777 1.00 89.38 177 GLN A O 1
ATOM 1386 N N . LYS A 1 178 ? -11.569 3.233 27.815 1.00 92.50 178 LYS A N 1
ATOM 1387 C CA . LYS A 1 178 ? -10.296 3.298 28.558 1.00 92.50 178 LYS A CA 1
ATOM 1388 C C . LYS A 1 178 ? -9.340 2.163 28.174 1.00 92.50 178 LYS A C 1
ATOM 1390 O O . LYS A 1 178 ? -8.148 2.404 28.006 1.00 92.50 178 LYS A O 1
ATOM 1395 N N . ARG A 1 179 ? -9.847 0.935 28.001 1.00 91.44 179 ARG A N 1
ATOM 1396 C CA . ARG A 1 179 ? -9.055 -0.218 27.531 1.00 91.44 179 ARG A CA 1
ATOM 1397 C C . ARG A 1 179 ? -8.540 -0.016 26.103 1.00 91.44 179 ARG A C 1
ATOM 1399 O O . ARG A 1 179 ? -7.364 -0.259 25.855 1.00 91.44 179 ARG A O 1
ATOM 1406 N N . ARG A 1 180 ? -9.380 0.480 25.186 1.00 89.88 180 ARG A N 1
ATOM 1407 C CA . ARG A 1 180 ? -8.973 0.802 23.807 1.00 89.88 180 ARG A CA 1
ATOM 1408 C C . ARG A 1 180 ? -7.887 1.872 23.759 1.00 89.88 180 ARG A C 1
ATOM 1410 O O . ARG A 1 180 ? -6.884 1.663 23.090 1.00 89.88 180 ARG A O 1
ATOM 1417 N N . PHE A 1 181 ? -8.052 2.969 24.497 1.00 87.88 181 PHE A N 1
ATOM 1418 C CA . PHE A 1 181 ? -7.052 4.038 24.561 1.00 87.88 181 PHE A CA 1
ATOM 1419 C C . PHE A 1 181 ? -5.724 3.557 25.144 1.00 87.88 181 PHE A C 1
ATOM 1421 O O . PHE A 1 181 ? -4.674 3.890 24.607 1.00 87.88 181 PHE A O 1
ATOM 1428 N N . ARG A 1 182 ? -5.752 2.720 26.190 1.00 88.31 182 ARG A N 1
ATOM 1429 C CA . ARG A 1 182 ? -4.532 2.087 26.717 1.00 88.31 182 ARG A CA 1
ATOM 1430 C C . ARG A 1 182 ? -3.837 1.228 25.662 1.00 88.31 182 ARG A C 1
ATOM 1432 O O . ARG A 1 182 ? -2.633 1.354 25.503 1.00 88.31 182 ARG A O 1
ATOM 1439 N N . ARG A 1 183 ? -4.590 0.418 24.910 1.00 84.75 183 ARG A N 1
ATOM 1440 C CA . ARG A 1 183 ? -4.034 -0.417 23.834 1.00 84.75 183 ARG A CA 1
ATOM 1441 C C . ARG A 1 183 ? -3.398 0.420 22.722 1.00 84.75 183 ARG A C 1
ATOM 1443 O O . ARG A 1 183 ? -2.317 0.084 22.271 1.00 84.75 183 ARG A O 1
ATOM 1450 N N . LEU A 1 184 ? -4.054 1.502 22.301 1.00 82.75 184 LEU A N 1
ATOM 1451 C CA . LEU A 1 184 ? -3.519 2.409 21.279 1.00 82.75 184 LEU A CA 1
ATOM 1452 C C . LEU A 1 184 ? -2.267 3.148 21.762 1.00 82.75 184 LEU A C 1
ATOM 1454 O O . LEU A 1 184 ? -1.333 3.311 20.992 1.00 82.75 184 LEU A O 1
ATOM 1458 N N . LYS A 1 185 ? -2.226 3.557 23.037 1.00 76.94 185 LYS A N 1
ATOM 1459 C CA . LYS A 1 185 ? -1.046 4.207 23.622 1.00 76.94 185 LYS A CA 1
ATOM 1460 C C . LYS A 1 185 ? 0.159 3.265 23.680 1.00 76.94 185 LYS A C 1
ATOM 1462 O O . LYS A 1 185 ? 1.263 3.715 23.439 1.00 76.94 185 LYS A O 1
ATOM 1467 N N . VAL A 1 186 ? -0.065 1.985 23.981 1.00 74.62 186 VAL A N 1
ATOM 1468 C CA . VAL A 1 186 ? 0.993 0.959 24.005 1.00 74.62 186 VAL A CA 1
ATOM 1469 C C . VAL A 1 186 ? 1.453 0.569 22.598 1.00 74.62 186 VAL A C 1
ATOM 1471 O O . VAL A 1 186 ? 2.599 0.205 22.436 1.00 74.62 186 VAL A O 1
ATOM 1474 N N . ALA A 1 187 ? 0.586 0.642 21.584 1.00 67.50 187 ALA A N 1
ATOM 1475 C CA . ALA A 1 187 ? 0.948 0.303 20.203 1.00 67.50 187 ALA A CA 1
ATOM 1476 C C . ALA A 1 187 ? 1.700 1.420 19.450 1.00 67.50 187 ALA A C 1
ATOM 1478 O O . ALA A 1 187 ? 2.214 1.167 18.367 1.00 67.50 187 ALA A O 1
ATOM 1479 N N . ASN A 1 188 ? 1.698 2.644 19.987 1.00 57.56 188 ASN A N 1
ATOM 1480 C CA . ASN A 1 188 ? 2.371 3.817 19.414 1.00 57.56 188 ASN A CA 1
ATOM 1481 C C . ASN A 1 188 ? 3.622 4.236 20.214 1.00 57.56 188 ASN A C 1
ATOM 1483 O O . ASN A 1 188 ? 4.187 5.290 19.926 1.00 57.56 188 ASN A O 1
ATOM 1487 N N . LEU A 1 189 ? 3.972 3.469 21.250 1.00 52.31 189 LEU A N 1
ATOM 1488 C CA . LEU A 1 189 ? 5.270 3.493 21.922 1.00 52.31 189 LEU A CA 1
ATOM 1489 C C . LEU A 1 189 ? 6.100 2.361 21.321 1.00 52.31 189 LEU A C 1
ATOM 1491 O O . LEU A 1 189 ? 7.293 2.611 21.088 1.00 52.31 189 LEU A O 1
#

Mean predicted aligned error: 16.13 Å

pLDDT: mean 77.5, std 11.34, range [39.22, 96.06]

Nearest PDB structures (foldseek):
  7mq9-assembly1_NA  TM=5.518E-01  e=1.196E-05  Homo sapiens
  7d5s-assembly1_5E  TM=5.146E-01  e=1.282E-05  Saccharomyces cerevisiae S288C
  6zqc-assembly1_CK  TM=5.039E-01  e=3.637E-05  Saccharomyces cerevisiae S288C

InterPro domains:
  IPR012173 U3 small nucleolar ribonucleoprotein complex, subunit Mpp10 [PF04006] (34-182)
  IPR012173 U3 small nucleolar ribonucleoprotein complex, subunit Mpp10 [PTHR17039] (33-182)

Solvent-accessible surface area (backbone atoms only — not comparable to full-atom values): 12537 Å² total; per-residue (Å²): 134,88,76,83,74,76,65,71,78,60,61,82,69,37,72,66,65,72,42,47,64,55,52,52,50,51,48,52,52,46,35,73,74,70,61,67,93,66,88,74,78,78,75,76,76,74,86,65,77,77,83,80,79,79,81,78,76,90,63,82,75,92,69,54,72,70,57,53,53,50,52,53,48,34,52,75,70,65,75,45,75,81,80,72,47,75,67,52,54,51,51,51,53,51,52,52,52,49,53,56,51,50,54,52,51,39,62,74,52,74,66,73,71,80,79,79,78,88,70,92,74,88,80,86,84,70,88,42,53,47,60,81,78,49,80,95,59,99,81,78,82,68,92,50,60,62,60,52,71,61,77,79,45,80,73,75,70,91,79,73,54,80,86,80,49,51,74,66,58,52,51,50,51,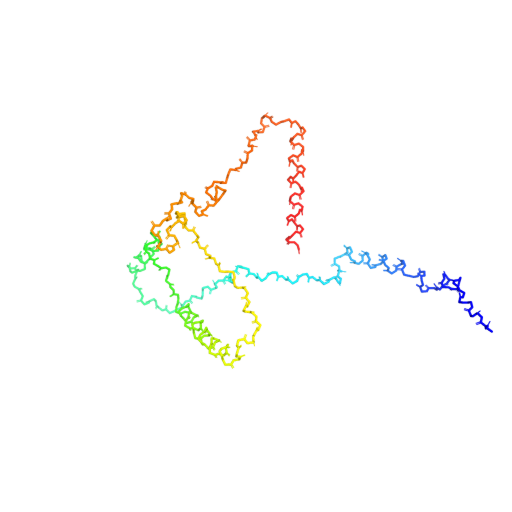52,51,52,49,53,52,50,54,52,51,53,56,61,72,76,106

Sequence (189 aa):
MAKDGFNVWLIDSDPVFHSIPKLSKAHISISSEGHFDDVERAPILPSKPPKETKEMDENKSKKGLAEIYEEEYAQKTGLAPALLSASDKLKIEATMLFKKISLKLDALSHFHFAPKSVIEDMSIQVNVLALAMEEVAPLAVSDAAMLAPKEIFHGKGNIKEEAELTKEERKRRRANQKRRFRRLKVANL